Protein AF-A0A1V5IIJ9-F1 (afdb_monomer_lite)

Structure (mmCIF, N/CA/C/O backbone):
data_AF-A0A1V5IIJ9-F1
#
_entry.id   AF-A0A1V5IIJ9-F1
#
loop_
_atom_site.group_PDB
_atom_site.id
_atom_site.type_symbol
_atom_site.label_atom_id
_atom_site.label_alt_id
_atom_site.label_comp_id
_atom_site.label_asym_id
_atom_site.label_entity_id
_atom_site.label_seq_id
_atom_site.pdbx_PDB_ins_code
_atom_site.Cartn_x
_atom_site.Cartn_y
_atom_site.Cartn_z
_atom_site.occupancy
_atom_site.B_iso_or_equiv
_atom_site.auth_seq_id
_atom_site.auth_comp_id
_atom_site.auth_asym_id
_atom_site.auth_atom_id
_atom_site.pdbx_PDB_model_num
ATOM 1 N N . MET A 1 1 ? -3.215 7.601 38.391 1.00 41.94 1 MET A N 1
ATOM 2 C CA . MET A 1 1 ? -3.613 7.240 37.012 1.00 41.94 1 MET A CA 1
ATOM 3 C C . MET A 1 1 ? -4.073 5.791 37.035 1.00 41.94 1 MET A C 1
ATOM 5 O O . MET A 1 1 ? -3.256 4.918 37.288 1.00 41.94 1 MET A O 1
ATOM 9 N N . ASN A 1 2 ? -5.381 5.549 36.917 1.00 40.81 2 ASN A N 1
ATOM 10 C CA . ASN A 1 2 ? -5.970 4.217 37.076 1.00 40.81 2 ASN A CA 1
ATOM 11 C C . ASN A 1 2 ? -5.615 3.305 35.894 1.00 40.81 2 ASN A C 1
ATOM 13 O O . ASN A 1 2 ? -5.796 3.681 34.739 1.00 40.81 2 ASN A O 1
ATOM 17 N N . ALA A 1 3 ? -5.199 2.075 36.198 1.00 41.12 3 ALA A N 1
ATOM 18 C CA . ALA A 1 3 ? -4.871 1.006 35.249 1.00 41.12 3 ALA A CA 1
ATOM 19 C C . ALA A 1 3 ? -6.068 0.491 34.410 1.00 41.12 3 ALA A C 1
ATOM 21 O O . ALA A 1 3 ? -5.959 -0.527 33.735 1.00 41.12 3 ALA A O 1
ATOM 22 N N . LEU A 1 4 ? -7.213 1.184 34.443 1.00 43.00 4 LEU A N 1
ATOM 23 C CA . LEU A 1 4 ? -8.428 0.826 33.706 1.00 43.00 4 LEU A CA 1
ATOM 24 C C . LEU A 1 4 ? -8.615 1.621 32.400 1.00 43.00 4 LEU A C 1
ATOM 26 O O . LEU A 1 4 ? -9.430 1.220 31.572 1.00 43.00 4 LEU A O 1
ATOM 30 N N . ASP A 1 5 ? -7.838 2.684 32.162 1.00 44.75 5 ASP A N 1
ATOM 31 C CA . ASP A 1 5 ? -7.987 3.532 30.961 1.00 44.75 5 ASP A CA 1
ATOM 32 C C . ASP A 1 5 ? -7.116 3.086 29.764 1.00 44.75 5 ASP A C 1
ATOM 34 O O . ASP A 1 5 ? -7.314 3.477 28.615 1.00 44.75 5 ASP A O 1
ATOM 38 N N . THR A 1 6 ? -6.164 2.177 29.981 1.00 43.97 6 THR A N 1
ATOM 39 C CA . THR A 1 6 ? -5.314 1.638 28.901 1.00 43.97 6 THR A CA 1
ATOM 40 C C . THR A 1 6 ? -6.036 0.632 28.000 1.00 43.97 6 THR A C 1
ATOM 42 O O . THR A 1 6 ? -5.508 0.262 26.952 1.00 43.97 6 THR A O 1
ATOM 45 N N . SER A 1 7 ? -7.251 0.204 28.361 1.00 45.44 7 SER A N 1
ATOM 46 C CA . SER A 1 7 ? -7.996 -0.846 27.652 1.00 45.44 7 SER A CA 1
ATOM 47 C C . SER A 1 7 ? -8.782 -0.368 26.417 1.00 45.44 7 SER A C 1
ATOM 49 O O . SER A 1 7 ? -9.339 -1.196 25.696 1.00 45.44 7 SER A O 1
ATOM 51 N N . THR A 1 8 ? -8.793 0.935 26.100 1.00 49.81 8 THR A N 1
ATOM 52 C CA . THR A 1 8 ? -9.641 1.476 25.014 1.00 49.81 8 THR A CA 1
ATOM 53 C C . THR A 1 8 ? -9.027 2.575 24.141 1.00 49.81 8 THR A C 1
ATOM 55 O O . THR A 1 8 ? -9.747 3.176 23.342 1.00 49.81 8 THR A O 1
ATOM 58 N N . MET A 1 9 ? -7.714 2.826 24.182 1.00 56.78 9 MET A N 1
ATOM 59 C CA . MET A 1 9 ? -7.100 3.707 23.177 1.00 56.78 9 MET A CA 1
ATOM 60 C C . MET A 1 9 ? -6.916 2.966 21.849 1.00 56.78 9 MET A C 1
ATOM 62 O O . MET A 1 9 ? -5.960 2.221 21.636 1.00 56.78 9 MET A O 1
ATOM 66 N N . ARG A 1 10 ? -7.858 3.175 20.925 1.00 68.25 10 ARG A N 1
ATOM 67 C CA . ARG A 1 10 ? -7.737 2.732 19.533 1.00 68.25 10 ARG A CA 1
ATOM 68 C C . ARG A 1 10 ? -6.479 3.354 18.920 1.00 68.25 10 ARG A C 1
ATOM 70 O O . ARG A 1 10 ? -6.390 4.567 18.765 1.00 68.25 10 ARG A O 1
ATOM 77 N N . LEU A 1 11 ? -5.513 2.518 18.546 1.00 73.69 11 LEU A N 1
ATOM 78 C CA . LEU A 1 11 ? -4.248 2.963 17.960 1.00 73.69 11 LEU A CA 1
ATOM 79 C C . LEU A 1 11 ? -4.453 3.417 16.505 1.00 73.69 11 LEU A C 1
ATOM 81 O O . LEU A 1 11 ? -4.300 2.642 15.560 1.00 73.69 11 LEU A O 1
ATOM 85 N N . HIS A 1 12 ? -4.799 4.691 16.320 1.00 80.19 12 HIS A N 1
ATOM 86 C CA . HIS A 1 12 ? -5.152 5.276 15.020 1.00 80.19 12 HIS A CA 1
ATOM 87 C C . HIS A 1 12 ? -4.041 5.183 13.968 1.00 80.19 12 HIS A C 1
ATOM 89 O O . HIS A 1 12 ? -4.327 5.018 12.782 1.00 80.19 12 HIS A O 1
ATOM 95 N N . TYR A 1 13 ? -2.776 5.209 14.385 1.00 77.88 13 TYR A N 1
ATOM 96 C CA . TYR A 1 13 ? -1.656 5.059 13.459 1.00 77.88 13 TYR A CA 1
ATOM 97 C C . TYR A 1 13 ? -1.606 3.664 12.804 1.00 77.88 13 TYR A C 1
ATOM 99 O O . TYR A 1 13 ? -1.170 3.536 11.660 1.00 77.88 13 TYR A O 1
ATOM 107 N N . ILE A 1 14 ? -2.080 2.610 13.485 1.00 81.56 14 ILE A N 1
ATOM 108 C CA . ILE A 1 14 ? -2.179 1.260 12.905 1.00 81.56 14 ILE A CA 1
ATOM 109 C C . ILE A 1 14 ? -3.242 1.247 11.807 1.00 81.56 14 ILE A C 1
ATOM 111 O O . ILE A 1 14 ? -3.005 0.699 10.730 1.00 81.56 14 ILE A O 1
ATOM 115 N N . ASP A 1 15 ? -4.379 1.899 12.056 1.00 84.31 15 ASP A N 1
ATOM 116 C CA . ASP A 1 15 ? -5.451 2.033 11.073 1.00 84.31 15 ASP A CA 1
ATOM 117 C C . ASP A 1 15 ? -4.981 2.790 9.831 1.00 84.31 15 ASP A C 1
ATOM 119 O O . ASP A 1 15 ? -5.201 2.321 8.715 1.00 84.31 15 ASP A O 1
ATOM 123 N N . TRP A 1 16 ? -4.271 3.905 10.008 1.00 85.00 16 TRP A N 1
ATOM 124 C CA . TRP A 1 16 ? -3.711 4.659 8.891 1.00 85.00 16 TRP A CA 1
ATOM 125 C C . TRP A 1 16 ? -2.715 3.840 8.076 1.00 85.00 16 TRP A C 1
ATOM 127 O O . TRP A 1 16 ? -2.786 3.845 6.851 1.00 85.00 16 TRP A O 1
ATOM 137 N N . ARG A 1 17 ? -1.811 3.100 8.730 1.00 81.81 17 ARG A N 1
ATOM 138 C CA . ARG A 1 17 ? -0.843 2.247 8.021 1.00 81.81 17 ARG A CA 1
ATOM 139 C C . ARG A 1 17 ? -1.531 1.145 7.231 1.00 81.81 17 ARG A C 1
ATOM 141 O O . ARG A 1 17 ? -1.148 0.895 6.095 1.00 81.81 17 ARG A O 1
ATOM 148 N N . ARG A 1 18 ? -2.568 0.524 7.795 1.00 87.00 18 ARG A N 1
ATOM 149 C CA . ARG A 1 18 ? -3.388 -0.455 7.076 1.00 87.00 18 ARG A CA 1
ATOM 150 C C . ARG A 1 18 ? -4.062 0.174 5.858 1.00 87.00 18 ARG A C 1
ATOM 152 O O . ARG A 1 18 ? -3.988 -0.396 4.779 1.00 87.00 18 ARG A O 1
ATOM 159 N N . VAL A 1 19 ? -4.693 1.336 6.020 1.00 87.88 19 VAL A N 1
ATOM 160 C CA . VAL A 1 19 ? -5.355 2.055 4.921 1.00 87.88 19 VAL A CA 1
ATOM 161 C C . VAL A 1 19 ? -4.358 2.395 3.817 1.00 87.88 19 VAL A C 1
ATOM 163 O O . VAL A 1 19 ? -4.606 2.075 2.660 1.00 87.88 19 VAL A O 1
ATOM 166 N N . LEU A 1 20 ? -3.211 2.978 4.167 1.00 87.25 20 LEU A N 1
ATOM 167 C CA . LEU A 1 20 ? -2.160 3.310 3.207 1.00 87.25 20 LEU A CA 1
ATOM 168 C C . LEU A 1 20 ? -1.628 2.064 2.498 1.00 87.25 20 LEU A C 1
ATOM 170 O O . LEU A 1 20 ? -1.492 2.081 1.280 1.00 87.25 20 LEU A O 1
ATOM 174 N N . ALA A 1 21 ? -1.385 0.974 3.230 1.00 87.44 21 ALA A N 1
ATOM 175 C CA . ALA A 1 21 ? -0.947 -0.288 2.642 1.00 87.44 21 ALA A CA 1
ATOM 176 C C . ALA A 1 21 ? -1.962 -0.817 1.620 1.00 87.44 21 ALA A C 1
ATOM 178 O O . ALA A 1 21 ? -1.570 -1.188 0.520 1.00 87.44 21 ALA A O 1
ATOM 179 N N . VAL A 1 22 ? -3.260 -0.794 1.945 1.00 91.25 22 VAL A N 1
ATOM 180 C CA . VAL A 1 22 ? -4.326 -1.216 1.022 1.00 91.25 22 VAL A CA 1
ATOM 181 C C . VAL A 1 22 ? -4.405 -0.300 -0.201 1.00 91.25 22 VAL A C 1
ATOM 183 O O . VAL A 1 22 ? -4.525 -0.791 -1.318 1.00 91.25 22 VAL A O 1
ATOM 186 N N . LEU A 1 23 ? -4.294 1.019 -0.027 1.00 90.62 23 LEU A N 1
ATOM 187 C CA . LEU A 1 23 ? -4.316 1.961 -1.149 1.00 90.62 23 LEU A CA 1
ATOM 188 C C . LEU A 1 23 ? -3.095 1.806 -2.066 1.00 90.62 23 LEU A C 1
ATOM 190 O O . LEU A 1 23 ? -3.235 1.904 -3.281 1.00 90.62 23 LEU A O 1
ATOM 194 N N . LEU A 1 24 ? -1.917 1.507 -1.512 1.00 90.44 24 LEU A N 1
ATOM 195 C CA . LEU A 1 24 ? -0.692 1.261 -2.281 1.00 90.44 24 LEU A CA 1
ATOM 196 C C . LEU A 1 24 ? -0.744 -0.028 -3.115 1.00 90.44 24 LEU A C 1
ATOM 198 O O . LEU A 1 24 ? 0.010 -0.148 -4.082 1.00 90.44 24 LEU A O 1
ATOM 202 N N . LEU A 1 25 ? -1.651 -0.964 -2.811 1.00 91.56 25 LEU A N 1
ATOM 203 C CA . LEU A 1 25 ? -1.845 -2.160 -3.636 1.00 91.56 25 LEU A CA 1
ATOM 204 C C . LEU A 1 25 ? -2.357 -1.822 -5.040 1.00 91.56 25 LEU A C 1
ATOM 206 O O . LEU A 1 25 ? -1.995 -2.517 -5.985 1.00 91.56 25 LEU A O 1
ATOM 210 N N . PHE A 1 26 ? -3.132 -0.745 -5.209 1.00 92.81 26 PHE A N 1
ATOM 211 C CA . PHE A 1 26 ? -3.621 -0.322 -6.525 1.00 92.81 26 PHE A CA 1
ATOM 212 C C . PHE A 1 26 ? -2.481 0.003 -7.496 1.00 92.81 26 PHE A C 1
ATOM 214 O O . PHE A 1 26 ? -2.334 -0.718 -8.484 1.00 92.81 26 PHE A O 1
ATOM 221 N N . PRO A 1 27 ? -1.629 1.019 -7.247 1.00 92.62 27 PRO A N 1
ATOM 222 C CA . PRO A 1 27 ? -0.534 1.324 -8.159 1.00 92.62 27 PRO A CA 1
ATOM 223 C C . PRO A 1 27 ? 0.450 0.157 -8.275 1.00 92.62 27 PRO A C 1
ATOM 225 O O . PRO A 1 27 ? 0.993 -0.053 -9.357 1.00 92.62 27 PRO A O 1
ATOM 228 N N . PHE A 1 28 ? 0.648 -0.644 -7.221 1.00 89.00 28 PHE A N 1
ATOM 229 C CA . PHE A 1 28 ? 1.485 -1.843 -7.289 1.00 89.00 28 PHE A CA 1
ATOM 230 C C . PHE A 1 28 ? 0.948 -2.873 -8.296 1.00 89.00 28 PHE A C 1
ATOM 232 O O . PHE A 1 28 ? 1.664 -3.266 -9.220 1.00 89.00 28 PHE A O 1
ATOM 239 N N . HIS A 1 29 ? -0.313 -3.290 -8.162 1.00 90.81 29 HIS A N 1
ATOM 240 C CA . HIS A 1 29 ? -0.916 -4.293 -9.041 1.00 90.81 29 HIS A CA 1
ATOM 241 C C . HIS A 1 29 ? -1.126 -3.777 -10.463 1.00 90.81 29 HIS A C 1
ATOM 243 O O . HIS A 1 29 ? -0.877 -4.519 -11.412 1.00 90.81 29 HIS A O 1
ATOM 249 N N . VAL A 1 30 ? -1.496 -2.505 -10.625 1.00 91.12 30 VAL A N 1
ATOM 250 C CA . VAL A 1 30 ? -1.581 -1.868 -11.945 1.00 91.12 30 VAL A CA 1
ATOM 251 C C . VAL A 1 30 ? -0.205 -1.863 -12.611 1.00 91.12 30 VAL A C 1
ATOM 253 O O . VAL A 1 30 ? -0.074 -2.315 -13.740 1.00 91.12 30 VAL A O 1
ATOM 256 N N . THR A 1 31 ? 0.856 -1.460 -11.907 1.00 89.50 31 THR A N 1
ATOM 257 C CA . THR A 1 31 ? 2.218 -1.440 -12.474 1.00 89.50 31 THR A CA 1
ATOM 258 C C . THR A 1 31 ? 2.723 -2.839 -12.830 1.00 89.50 31 THR A C 1
ATOM 260 O O . THR A 1 31 ? 3.401 -3.000 -13.841 1.00 89.50 31 THR A O 1
ATOM 263 N N . ARG A 1 32 ? 2.355 -3.877 -12.065 1.00 83.00 32 ARG A N 1
ATOM 264 C CA . ARG A 1 32 ? 2.709 -5.275 -12.377 1.00 83.00 32 ARG A CA 1
ATOM 265 C C . ARG A 1 32 ? 2.171 -5.758 -13.728 1.00 83.00 32 ARG A C 1
ATOM 267 O O . ARG A 1 32 ? 2.812 -6.615 -14.323 1.00 83.00 32 ARG A O 1
ATOM 274 N N . ILE A 1 33 ? 1.058 -5.209 -14.217 1.00 83.38 33 ILE A N 1
ATOM 275 C CA . ILE A 1 33 ? 0.481 -5.542 -15.535 1.00 83.38 33 ILE A CA 1
ATOM 276 C C . ILE A 1 33 ? 1.343 -4.999 -16.683 1.00 83.38 33 ILE A C 1
ATOM 278 O O . ILE A 1 33 ? 1.434 -5.616 -17.742 1.00 83.38 33 ILE A O 1
ATOM 282 N N . PHE A 1 34 ? 2.006 -3.863 -16.466 1.00 81.75 34 PHE A N 1
ATOM 283 C CA . PHE A 1 34 ? 2.843 -3.197 -17.469 1.00 81.75 34 PHE A CA 1
ATOM 284 C C . PHE A 1 34 ? 4.344 -3.484 -17.300 1.00 81.75 34 PHE A C 1
ATOM 286 O O . PHE A 1 34 ? 5.150 -2.999 -18.091 1.00 81.75 34 PHE A O 1
ATOM 293 N N . ASN A 1 35 ? 4.738 -4.264 -16.288 1.00 76.62 35 ASN A N 1
ATOM 294 C CA . ASN A 1 35 ? 6.129 -4.657 -16.072 1.00 76.62 35 ASN A CA 1
ATOM 295 C C . ASN A 1 35 ? 6.542 -5.824 -16.998 1.00 76.62 35 ASN A C 1
ATOM 297 O O . ASN A 1 35 ? 5.717 -6.630 -17.431 1.00 76.62 35 ASN A O 1
ATOM 301 N N . SER A 1 36 ? 7.840 -5.945 -17.285 1.00 55.78 36 SER A N 1
ATOM 302 C CA . SER A 1 36 ? 8.417 -6.963 -18.173 1.00 55.78 36 SER A CA 1
ATOM 303 C C . SER A 1 36 ? 8.390 -8.385 -17.597 1.00 55.78 36 SER A C 1
ATOM 305 O O . SER A 1 36 ? 8.461 -9.353 -18.354 1.00 55.78 36 SER A O 1
ATOM 307 N N . GLU A 1 37 ? 8.204 -8.549 -16.289 1.00 56.56 37 GLU A N 1
ATOM 308 C CA . GLU A 1 37 ? 8.147 -9.863 -15.640 1.00 56.56 37 GLU A CA 1
ATOM 309 C C . GLU A 1 37 ? 6.895 -10.679 -15.993 1.00 56.56 37 GLU A C 1
ATOM 311 O O . GLU A 1 37 ? 5.886 -10.137 -16.442 1.00 56.56 37 GLU A O 1
ATOM 316 N N . ALA A 1 38 ? 6.948 -12.005 -15.828 1.00 49.56 38 ALA A N 1
ATOM 317 C CA . ALA A 1 38 ? 5.822 -12.886 -16.131 1.00 49.56 38 ALA A CA 1
ATOM 318 C C . ALA A 1 38 ? 4.597 -12.536 -15.258 1.00 49.56 38 ALA A C 1
ATOM 320 O O . ALA A 1 38 ? 4.600 -12.700 -14.035 1.00 49.56 38 ALA A O 1
ATOM 321 N N . PHE A 1 39 ? 3.544 -12.030 -15.901 1.00 50.84 39 PHE A N 1
ATOM 322 C CA . PHE A 1 39 ? 2.234 -11.780 -15.308 1.00 50.84 39 PHE A CA 1
ATOM 323 C C . PHE A 1 39 ? 1.147 -12.126 -16.332 1.00 50.84 39 PHE A C 1
ATOM 325 O O . PHE A 1 39 ? 1.372 -12.010 -17.535 1.00 50.84 39 PHE A O 1
ATOM 332 N N . CYS A 1 40 ? -0.016 -12.579 -15.857 1.00 52.97 40 CYS A N 1
ATOM 333 C CA . CYS A 1 40 ? -1.020 -13.269 -16.677 1.00 52.97 40 CYS A CA 1
ATOM 334 C C . CYS A 1 40 ? -1.761 -12.385 -17.697 1.00 52.97 40 CYS A C 1
ATOM 336 O O . CYS A 1 40 ? -2.500 -12.913 -18.520 1.00 52.97 40 CYS A O 1
ATOM 338 N N . VAL A 1 41 ? -1.584 -11.062 -17.656 1.00 56.19 41 VAL A N 1
ATOM 339 C CA . VAL A 1 41 ? -2.201 -10.111 -18.591 1.00 56.19 41 VAL A CA 1
ATOM 340 C C . VAL A 1 41 ? -1.146 -9.083 -18.971 1.00 56.19 41 VAL A C 1
ATOM 342 O O . VAL A 1 41 ? -0.622 -8.409 -18.086 1.00 56.19 41 VAL A O 1
ATOM 345 N N . LYS A 1 42 ? -0.828 -8.973 -20.264 1.00 58.81 42 LYS A N 1
ATOM 346 C CA . LYS A 1 42 ? 0.130 -7.993 -20.787 1.00 58.81 42 LYS A CA 1
ATOM 347 C C . LYS A 1 42 ? -0.393 -7.312 -22.058 1.00 58.81 42 LYS A C 1
ATOM 349 O O . LYS A 1 42 ? -1.160 -7.938 -22.793 1.00 58.81 42 LYS A O 1
ATOM 354 N N . PRO A 1 43 ? 0.041 -6.069 -22.345 1.00 60.12 43 PRO A N 1
ATOM 355 C CA . PRO A 1 43 ? -0.284 -5.385 -23.593 1.00 60.12 43 PRO A CA 1
ATOM 356 C C . PRO A 1 43 ? 0.183 -6.149 -24.841 1.00 60.12 43 PRO A C 1
ATOM 358 O O . PRO A 1 43 ? 1.233 -6.812 -24.793 1.00 60.12 43 PRO A O 1
ATOM 361 N N . PRO A 1 44 ? -0.540 -6.025 -25.973 1.00 53.06 44 PRO A N 1
ATOM 362 C CA . PRO A 1 44 ? -0.079 -6.528 -27.264 1.00 53.06 44 PRO A CA 1
ATOM 363 C C . PRO A 1 44 ? 1.314 -5.969 -27.591 1.00 53.06 44 PRO A C 1
ATOM 365 O O . PRO A 1 44 ? 1.551 -4.772 -27.454 1.00 53.06 44 PRO A O 1
ATOM 368 N N . GLY A 1 45 ? 2.250 -6.831 -28.000 1.00 55.44 45 GLY A N 1
ATOM 369 C CA . GLY A 1 45 ? 3.622 -6.428 -28.345 1.00 55.44 45 GLY A CA 1
ATOM 370 C C . GLY A 1 45 ? 4.613 -6.368 -27.175 1.00 55.44 45 GLY A C 1
ATOM 371 O O . GLY A 1 45 ? 5.794 -6.099 -27.392 1.00 55.44 45 GLY A O 1
ATOM 372 N N . SER A 1 46 ? 4.187 -6.670 -25.945 1.00 54.53 46 SER A N 1
ATOM 373 C CA . SER A 1 46 ? 5.131 -6.944 -24.856 1.00 54.53 46 SER A CA 1
ATOM 374 C C . SER A 1 46 ? 5.941 -8.207 -25.181 1.00 54.53 46 SER A C 1
ATOM 376 O O . SER A 1 46 ? 5.374 -9.274 -25.425 1.00 54.53 46 SER A O 1
ATOM 378 N N . ARG A 1 47 ? 7.279 -8.105 -25.230 1.00 42.28 47 ARG A N 1
ATOM 379 C CA . ARG A 1 47 ? 8.120 -9.295 -25.427 1.00 42.28 47 ARG A CA 1
ATOM 380 C C . ARG A 1 47 ? 7.856 -10.270 -24.272 1.00 42.28 47 ARG A C 1
ATOM 382 O O . ARG A 1 47 ? 7.961 -9.856 -23.110 1.00 42.28 47 ARG A O 1
ATOM 389 N N . PRO A 1 48 ? 7.535 -11.549 -24.540 1.00 47.91 48 PRO A N 1
ATOM 390 C CA . PRO A 1 48 ? 7.692 -12.562 -23.511 1.00 47.91 48 PRO A CA 1
ATOM 391 C C . PRO A 1 48 ? 9.165 -12.562 -23.073 1.00 47.91 48 PRO A C 1
ATOM 393 O O . PRO A 1 48 ? 10.034 -12.254 -23.898 1.00 47.91 48 PRO A O 1
ATOM 396 N N . PRO A 1 49 ? 9.474 -12.866 -21.799 1.00 42.31 49 PRO A N 1
ATOM 397 C CA . PRO A 1 49 ? 10.853 -13.153 -21.435 1.00 42.31 49 PRO A CA 1
ATOM 398 C C . PRO A 1 49 ? 11.360 -14.209 -22.415 1.00 42.31 49 PRO A C 1
ATOM 400 O O . PRO A 1 49 ? 10.673 -15.201 -22.665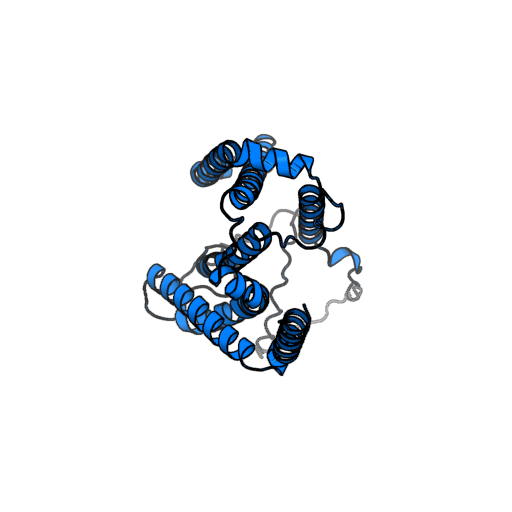 1.00 42.31 49 PRO A O 1
ATOM 403 N N . SER A 1 50 ? 12.505 -13.942 -23.038 1.00 36.34 50 SER A N 1
ATOM 404 C CA . SER A 1 50 ? 13.175 -14.901 -23.900 1.00 36.34 50 SER A CA 1
ATOM 405 C C . SER A 1 50 ? 13.352 -16.181 -23.098 1.00 36.34 50 SER A C 1
ATOM 407 O O . SER A 1 50 ? 14.199 -16.252 -22.210 1.00 36.34 50 SER A O 1
ATOM 409 N N . THR A 1 51 ? 12.541 -17.195 -23.384 1.00 35.19 51 THR A N 1
ATOM 410 C CA . THR A 1 51 ? 12.885 -18.568 -23.053 1.00 35.19 51 THR A CA 1
ATOM 411 C C . THR A 1 51 ? 14.078 -18.906 -23.928 1.00 35.19 51 THR A C 1
ATOM 413 O O . THR A 1 51 ? 13.933 -19.454 -25.018 1.00 35.19 51 THR A O 1
ATOM 416 N N . THR A 1 52 ? 15.267 -18.519 -23.479 1.00 30.45 52 THR A N 1
ATOM 417 C CA . THR A 1 52 ? 16.517 -19.083 -23.964 1.00 30.45 52 THR A CA 1
ATOM 418 C C . THR A 1 52 ? 16.551 -20.504 -23.418 1.00 30.45 52 THR A C 1
ATOM 420 O O . THR A 1 52 ? 17.155 -20.793 -22.390 1.00 30.45 52 THR A O 1
ATOM 423 N N . SER A 1 53 ? 15.801 -21.400 -24.052 1.00 32.56 53 SER A N 1
ATOM 424 C CA . SER A 1 53 ? 15.968 -22.832 -23.868 1.00 32.56 53 SER A CA 1
ATOM 425 C C . SER A 1 53 ? 17.289 -23.222 -24.527 1.00 32.56 53 SER A C 1
ATOM 427 O O . SER A 1 53 ? 17.308 -23.659 -25.676 1.00 32.56 53 SER A O 1
ATOM 429 N N . SER A 1 54 ? 18.394 -23.026 -23.812 1.00 24.52 54 SER A N 1
ATOM 430 C CA . SER A 1 54 ? 19.645 -23.726 -24.094 1.00 24.52 54 SER A CA 1
ATOM 431 C C . SER A 1 54 ? 19.636 -25.039 -23.303 1.00 24.52 54 SER A C 1
ATOM 433 O O . SER A 1 54 ? 19.469 -25.007 -22.080 1.00 24.52 54 SER A O 1
ATOM 435 N N . PRO A 1 55 ? 19.771 -26.205 -23.956 1.00 36.69 55 PRO A N 1
ATOM 436 C CA . PRO A 1 55 ? 19.662 -27.499 -23.300 1.00 36.69 55 PRO A CA 1
ATOM 437 C C . PRO A 1 55 ? 21.009 -27.896 -22.684 1.00 36.69 55 PRO A C 1
ATOM 439 O O . PRO A 1 55 ? 21.711 -28.727 -23.242 1.00 36.69 55 PRO A O 1
ATOM 442 N N . SER A 1 56 ? 21.398 -27.314 -21.546 1.00 31.92 56 SER A N 1
ATOM 443 C CA . SER A 1 56 ? 22.550 -27.821 -20.777 1.00 31.92 56 SER A CA 1
ATOM 444 C C . SER A 1 56 ? 22.692 -27.169 -19.396 1.00 31.92 56 SER A C 1
ATOM 446 O O . SER A 1 56 ? 23.492 -26.251 -19.226 1.00 31.92 56 SER A O 1
ATOM 448 N N . SER A 1 57 ? 21.947 -27.648 -18.393 1.00 25.27 57 SER A N 1
ATOM 449 C CA . SER A 1 57 ? 22.429 -27.762 -16.998 1.00 25.27 57 SER A CA 1
ATOM 450 C C . SER A 1 57 ? 21.386 -28.438 -16.091 1.00 25.27 57 SER A C 1
ATOM 452 O O . SER A 1 57 ? 20.219 -28.047 -16.117 1.00 25.27 57 SER A O 1
ATOM 454 N N . PRO A 1 58 ? 21.766 -29.434 -15.263 1.00 34.44 58 PRO A N 1
ATOM 455 C CA . PRO A 1 58 ? 20.839 -30.208 -14.433 1.00 34.44 58 PRO A CA 1
ATOM 456 C C . PRO A 1 58 ? 20.492 -29.556 -13.077 1.00 34.44 58 PRO A C 1
ATOM 458 O O . PRO A 1 58 ? 19.993 -30.231 -12.180 1.00 34.44 58 PRO A O 1
ATOM 461 N N . SER A 1 59 ? 20.704 -28.252 -12.900 1.00 30.61 59 SER A N 1
ATOM 462 C CA . SER A 1 59 ? 20.392 -27.515 -11.664 1.00 30.61 59 SER A CA 1
ATOM 463 C C . SER A 1 59 ? 19.229 -26.535 -11.857 1.00 30.61 59 SER A C 1
ATOM 465 O O . SER A 1 59 ? 19.311 -25.355 -11.532 1.00 30.61 59 SER A O 1
ATOM 467 N N . GLY A 1 60 ? 18.114 -27.025 -12.404 1.00 29.25 60 GLY A N 1
ATOM 468 C CA . GLY A 1 60 ? 16.892 -26.239 -12.560 1.00 29.25 60 GLY A CA 1
ATOM 469 C C . GLY A 1 60 ? 16.208 -25.980 -11.216 1.00 29.25 60 GLY A C 1
ATOM 470 O O . GLY A 1 60 ? 15.557 -26.866 -10.652 1.00 29.25 60 GLY A O 1
ATOM 471 N N . THR A 1 61 ? 16.294 -24.749 -10.717 1.00 28.55 61 THR A N 1
ATOM 472 C CA . THR A 1 61 ? 15.305 -24.209 -9.785 1.00 28.55 61 THR A CA 1
ATOM 473 C C . THR A 1 61 ? 13.949 -24.252 -10.487 1.00 28.55 61 THR A C 1
ATOM 475 O O . THR A 1 61 ? 13.690 -23.531 -11.444 1.00 28.55 61 THR A O 1
ATOM 478 N N . ARG A 1 62 ? 13.080 -25.172 -10.056 1.00 32.06 62 ARG A N 1
ATOM 479 C CA . ARG A 1 62 ? 11.705 -25.269 -10.556 1.00 32.06 62 ARG A CA 1
ATOM 480 C C . ARG A 1 62 ? 10.951 -24.009 -10.143 1.00 32.06 62 ARG A C 1
ATOM 482 O O . ARG A 1 62 ? 10.415 -23.944 -9.036 1.00 32.06 62 ARG A O 1
ATOM 489 N N . GLU A 1 63 ? 10.912 -23.011 -11.017 1.00 34.97 63 GLU A N 1
ATOM 490 C CA . GLU A 1 63 ? 9.884 -21.983 -10.952 1.00 34.97 63 GLU A CA 1
ATOM 491 C C . GLU A 1 63 ? 8.525 -22.676 -11.037 1.00 34.97 63 GLU A C 1
ATOM 493 O O . GLU A 1 63 ? 8.242 -23.468 -11.937 1.00 34.97 63 GLU A O 1
ATOM 498 N N . CYS A 1 64 ? 7.723 -22.454 -10.001 1.00 32.31 64 CYS A N 1
ATOM 499 C CA . CYS A 1 64 ? 6.437 -23.096 -9.820 1.00 32.31 64 CYS A CA 1
ATOM 500 C C . CYS A 1 64 ? 5.503 -22.626 -10.942 1.00 32.31 64 CYS A C 1
ATOM 502 O O . CYS A 1 64 ? 5.010 -21.499 -10.922 1.00 32.31 64 CYS A O 1
ATOM 504 N N . SER A 1 65 ? 5.262 -23.496 -11.918 1.00 34.84 65 SER A N 1
ATOM 505 C CA . SER A 1 65 ? 4.270 -23.368 -12.984 1.00 34.84 65 SER A CA 1
ATOM 506 C C . SER A 1 65 ? 2.842 -23.491 -12.432 1.00 34.84 65 SER A C 1
ATOM 508 O O . SER A 1 65 ? 2.049 -24.319 -12.864 1.00 34.84 65 SER A O 1
ATOM 510 N N . SER A 1 66 ? 2.490 -22.660 -11.451 1.00 36.59 66 SER A N 1
ATOM 511 C CA . SER A 1 66 ? 1.141 -22.556 -10.887 1.00 36.59 66 SER A CA 1
ATOM 512 C C . SER A 1 66 ? 0.302 -21.469 -11.569 1.00 36.59 66 SER A C 1
ATOM 514 O O . SER A 1 66 ? -0.559 -20.850 -10.946 1.00 36.59 66 SER A O 1
ATOM 516 N N . CYS A 1 67 ? 0.518 -21.250 -12.867 1.00 31.05 67 CYS A N 1
ATOM 517 C CA . CYS A 1 67 ? -0.508 -20.674 -13.730 1.00 31.05 67 CYS A CA 1
ATOM 518 C C . CYS A 1 67 ? -1.278 -21.844 -14.344 1.00 31.05 67 CYS A C 1
ATOM 520 O O . CYS A 1 67 ? -0.670 -22.721 -14.945 1.00 31.05 67 CYS A O 1
ATOM 522 N N . TRP A 1 68 ? -2.589 -21.867 -14.100 1.00 26.16 68 TRP A N 1
ATOM 523 C CA . TRP A 1 68 ? -3.580 -22.841 -14.565 1.00 26.16 68 TRP A CA 1
ATOM 524 C C . TRP A 1 68 ? -3.198 -23.627 -15.838 1.00 26.16 68 TRP A C 1
ATOM 526 O O . TRP A 1 68 ? -2.770 -23.005 -16.813 1.00 26.16 68 TRP A O 1
ATOM 536 N N . PRO A 1 69 ? -3.431 -24.956 -15.896 1.00 29.47 69 PRO A N 1
ATOM 537 C CA . PRO A 1 69 ? -3.317 -25.680 -17.154 1.00 29.47 69 PRO A CA 1
ATOM 538 C C . PRO A 1 69 ? -4.292 -25.059 -18.159 1.00 29.47 69 PRO A C 1
ATOM 540 O O . PRO A 1 69 ? -5.501 -25.011 -17.924 1.00 29.47 69 PRO A O 1
ATOM 543 N N . ALA A 1 70 ? -3.759 -24.543 -19.268 1.00 30.80 70 ALA A N 1
ATOM 544 C CA . ALA A 1 70 ? -4.575 -24.151 -20.406 1.00 30.80 70 ALA A CA 1
ATOM 545 C C . ALA A 1 70 ? -5.446 -25.355 -20.813 1.00 30.80 70 ALA A C 1
ATOM 547 O O . ALA A 1 70 ? -4.932 -26.480 -20.832 1.00 30.80 70 ALA A O 1
ATOM 548 N N . PRO A 1 71 ? -6.743 -25.172 -21.127 1.00 29.06 71 PRO A N 1
ATOM 549 C CA . PRO A 1 71 ? -7.543 -26.274 -21.635 1.00 29.06 71 PRO A CA 1
ATOM 550 C C . PRO A 1 71 ? -6.868 -26.821 -22.901 1.00 29.06 71 PRO A C 1
ATOM 552 O O . PRO A 1 71 ? -6.379 -26.029 -23.717 1.00 29.06 71 PRO A O 1
ATOM 555 N N . PRO A 1 72 ? -6.798 -28.151 -23.074 1.00 31.36 72 PRO A N 1
ATOM 556 C CA . PRO A 1 72 ? -6.150 -28.733 -24.234 1.00 31.36 72 PRO A CA 1
ATOM 557 C C . PRO A 1 72 ? -6.850 -28.221 -25.492 1.00 31.36 72 PRO A C 1
ATOM 559 O O . PRO A 1 72 ? -8.029 -28.492 -25.723 1.00 31.36 72 PRO A O 1
ATOM 562 N N . ARG A 1 73 ? -6.116 -27.462 -26.314 1.00 34.47 73 ARG A N 1
ATOM 563 C CA . ARG A 1 73 ? -6.507 -27.203 -27.699 1.00 34.47 73 ARG A CA 1
ATOM 564 C C . ARG A 1 73 ? -6.662 -28.568 -28.358 1.00 34.47 73 ARG A C 1
ATOM 566 O O . ARG A 1 73 ? -5.676 -29.273 -28.552 1.00 34.47 73 ARG A O 1
ATOM 573 N N . THR A 1 74 ? -7.891 -28.945 -28.685 1.00 34.81 74 THR A N 1
ATOM 574 C CA . THR A 1 74 ? -8.197 -30.140 -29.468 1.00 34.81 74 THR A CA 1
ATOM 575 C C . THR A 1 74 ? -7.677 -29.950 -30.893 1.00 34.81 74 THR A C 1
ATOM 577 O O . THR A 1 74 ? -8.430 -29.609 -31.802 1.00 34.81 74 THR A O 1
ATOM 580 N N . ALA A 1 75 ? -6.375 -30.135 -31.096 1.00 33.81 75 ALA A N 1
ATOM 581 C CA . ALA A 1 75 ? -5.800 -30.334 -32.414 1.00 33.81 75 ALA A CA 1
ATOM 582 C C . ALA A 1 75 ? -6.020 -31.804 -32.781 1.00 33.81 75 ALA A C 1
ATOM 584 O O . ALA A 1 75 ? -5.280 -32.703 -32.389 1.00 33.81 75 ALA A O 1
ATOM 585 N N . ARG A 1 76 ? -7.128 -32.042 -33.478 1.00 33.84 76 ARG A N 1
ATOM 586 C CA . ARG A 1 76 ? -7.436 -33.308 -34.128 1.00 33.84 76 ARG A CA 1
ATOM 587 C C . ARG A 1 76 ? -6.496 -33.441 -35.333 1.00 33.84 76 ARG A C 1
ATOM 589 O O . ARG A 1 76 ? -6.740 -32.822 -36.359 1.00 33.84 76 ARG A O 1
ATOM 596 N N . SER A 1 77 ? -5.445 -34.244 -35.220 1.00 32.78 77 SER A N 1
ATOM 597 C CA . SER A 1 77 ? -4.760 -34.814 -36.384 1.00 32.78 77 SER A CA 1
ATOM 598 C C . SER A 1 77 ? -4.152 -36.155 -36.005 1.00 32.78 77 SER A C 1
ATOM 600 O O . SER A 1 77 ? -3.305 -36.249 -35.119 1.00 32.78 77 SER A O 1
ATOM 602 N N . ALA A 1 78 ? -4.657 -37.187 -36.664 1.00 31.88 78 ALA A N 1
ATOM 603 C CA . ALA A 1 78 ? -4.249 -38.563 -36.516 1.00 31.88 78 ALA A CA 1
ATOM 604 C C . ALA A 1 78 ? -3.012 -38.841 -37.375 1.00 31.88 78 ALA A C 1
ATOM 606 O O . ALA A 1 78 ? -3.005 -38.506 -38.554 1.00 31.88 78 ALA A O 1
ATOM 607 N N . SER A 1 79 ? -2.024 -39.525 -36.805 1.00 32.81 79 SER A N 1
ATOM 608 C CA . SER A 1 79 ? -1.178 -40.480 -37.527 1.00 32.81 79 SER A CA 1
ATOM 609 C C . SER A 1 79 ? -0.468 -41.374 -36.512 1.00 32.81 79 SER A C 1
ATOM 611 O O . SER A 1 79 ? 0.224 -40.888 -35.620 1.00 32.81 79 SER A O 1
ATOM 613 N N . ALA A 1 80 ? -0.701 -42.676 -36.640 1.00 29.55 80 ALA A N 1
ATOM 614 C CA . ALA A 1 80 ? -0.193 -43.739 -35.788 1.00 29.55 80 ALA A CA 1
ATOM 615 C C . ALA A 1 80 ? 1.201 -44.218 -36.228 1.00 29.55 80 ALA A C 1
ATOM 617 O O . ALA A 1 80 ? 1.431 -44.350 -37.426 1.00 29.55 80 ALA A O 1
ATOM 618 N N . ALA A 1 81 ? 2.075 -44.541 -35.264 1.00 30.55 81 ALA A N 1
ATOM 619 C CA . ALA A 1 81 ? 3.174 -45.524 -35.341 1.00 30.55 81 ALA A CA 1
ATOM 620 C C . ALA A 1 81 ? 3.725 -45.772 -33.904 1.00 30.55 81 ALA A C 1
ATOM 622 O O . ALA A 1 81 ? 3.436 -44.962 -33.023 1.00 30.55 81 ALA A O 1
ATOM 623 N N . PRO A 1 82 ? 4.408 -46.894 -33.591 1.00 36.84 82 PRO A N 1
ATOM 624 C CA . PRO A 1 82 ? 3.892 -47.839 -32.608 1.00 36.84 82 PRO A CA 1
ATOM 625 C C . PRO A 1 82 ? 4.626 -47.891 -31.260 1.00 36.84 82 PRO A C 1
ATOM 627 O O . PRO A 1 82 ? 5.731 -47.398 -31.063 1.00 36.84 82 PRO A O 1
ATOM 630 N N . VAL A 1 83 ? 3.917 -48.563 -30.356 1.00 32.81 83 VAL A N 1
ATOM 631 C CA . VAL A 1 83 ? 4.245 -49.045 -29.014 1.00 32.81 83 VAL A CA 1
ATOM 632 C C . VAL A 1 83 ? 5.707 -49.483 -28.851 1.00 32.81 83 VAL A C 1
ATOM 634 O O . VAL A 1 83 ? 6.132 -50.497 -29.396 1.00 32.81 83 VAL A O 1
ATOM 637 N N . GLY A 1 84 ? 6.430 -48.749 -28.003 1.00 27.78 84 GLY A N 1
ATOM 638 C CA . GLY A 1 84 ? 7.629 -49.192 -27.299 1.00 27.78 84 GLY A CA 1
ATOM 639 C C . GLY A 1 84 ? 7.362 -49.109 -25.798 1.00 27.78 84 GLY A C 1
ATOM 640 O O . GLY A 1 84 ? 7.113 -48.039 -25.248 1.00 27.78 84 GLY A O 1
ATOM 641 N N . THR A 1 85 ? 7.322 -50.266 -25.158 1.00 30.59 85 THR A N 1
ATOM 642 C CA . THR A 1 85 ? 6.986 -50.510 -23.755 1.00 30.59 85 THR A CA 1
ATOM 643 C C . THR A 1 85 ? 8.016 -49.952 -22.772 1.00 30.59 85 THR A C 1
ATOM 645 O O . THR A 1 85 ? 9.146 -50.426 -22.738 1.00 30.59 85 THR A O 1
ATOM 648 N N . SER A 1 86 ? 7.579 -49.070 -21.870 1.00 26.98 86 SER A N 1
ATOM 649 C CA . SER A 1 86 ? 8.003 -49.078 -20.460 1.00 26.98 86 SER A CA 1
ATOM 650 C C . SER A 1 86 ? 6.968 -48.333 -19.612 1.00 26.98 86 SER A C 1
ATOM 652 O O . SER A 1 86 ? 7.084 -47.140 -19.332 1.00 26.98 86 SER A O 1
ATOM 654 N N . ALA A 1 87 ? 5.913 -49.051 -19.234 1.00 30.91 87 ALA A N 1
ATOM 655 C CA . ALA A 1 87 ? 5.009 -48.638 -18.177 1.00 30.91 87 ALA A CA 1
ATOM 656 C C . ALA A 1 87 ? 5.624 -49.022 -16.823 1.00 30.91 87 ALA A C 1
ATOM 658 O O . ALA A 1 87 ? 5.601 -50.188 -16.446 1.00 30.91 87 ALA A O 1
ATOM 659 N N . SER A 1 88 ? 6.148 -48.043 -16.088 1.00 29.88 88 SER A N 1
ATOM 660 C CA . SER A 1 88 ? 6.208 -48.077 -14.620 1.00 29.88 88 SER A CA 1
ATOM 661 C C . SER A 1 88 ? 6.502 -46.671 -14.100 1.00 29.88 88 SER A C 1
ATOM 663 O O . SER A 1 88 ? 7.649 -46.246 -13.994 1.00 29.88 88 SER A O 1
ATOM 665 N N . GLY A 1 89 ? 5.445 -45.925 -13.808 1.00 28.33 89 GLY A N 1
ATOM 666 C CA . GLY A 1 89 ? 5.538 -44.581 -13.255 1.00 28.33 89 GLY A CA 1
ATOM 667 C C . GLY A 1 89 ? 4.149 -44.070 -12.931 1.00 28.33 89 GLY A C 1
ATOM 668 O O . GLY A 1 89 ? 3.617 -43.222 -13.639 1.00 28.33 89 GLY A O 1
ATOM 669 N N . ALA A 1 90 ? 3.533 -44.647 -11.897 1.00 27.45 90 ALA A N 1
ATOM 670 C CA . ALA A 1 90 ? 2.330 -44.092 -11.289 1.00 27.45 90 ALA A CA 1
ATOM 671 C C . ALA A 1 90 ? 2.528 -42.584 -11.025 1.00 27.45 90 ALA A C 1
ATOM 673 O O . ALA A 1 90 ? 3.653 -42.179 -10.709 1.00 27.45 90 ALA A O 1
ATOM 674 N N . PRO A 1 91 ? 1.483 -41.743 -11.140 1.00 35.91 91 PRO A N 1
ATOM 675 C CA . PRO A 1 91 ? 1.592 -40.329 -10.813 1.00 35.91 91 PRO A CA 1
ATOM 676 C C . PRO A 1 91 ? 2.005 -40.221 -9.347 1.00 35.91 91 PRO A C 1
ATOM 678 O O . PRO A 1 91 ? 1.225 -40.518 -8.444 1.00 35.91 91 PRO A O 1
ATOM 681 N N . GLY A 1 92 ? 3.273 -39.870 -9.131 1.00 36.88 92 GLY A N 1
ATOM 682 C CA . GLY A 1 92 ? 3.853 -39.729 -7.810 1.00 36.88 92 GLY A CA 1
ATOM 683 C C . GLY A 1 92 ? 2.982 -38.795 -6.989 1.00 36.88 92 GLY A C 1
ATOM 684 O O . GLY A 1 92 ? 2.836 -37.616 -7.312 1.00 36.88 92 GLY A O 1
ATOM 685 N N . SER A 1 93 ? 2.397 -39.346 -5.933 1.00 39.53 93 SER A N 1
ATOM 686 C CA . SER A 1 93 ? 1.798 -38.605 -4.839 1.00 39.53 93 SER A CA 1
ATOM 687 C C . SER A 1 93 ? 2.839 -37.619 -4.319 1.00 39.53 93 SER A C 1
ATOM 689 O O . SER A 1 93 ? 3.766 -37.988 -3.597 1.00 39.53 93 SER A O 1
ATOM 691 N N . VAL A 1 94 ? 2.725 -36.365 -4.741 1.00 44.25 94 VAL A N 1
ATOM 692 C CA . VAL A 1 94 ? 3.571 -35.293 -4.240 1.00 44.25 94 VAL A CA 1
ATOM 693 C C . VAL A 1 94 ? 3.254 -35.149 -2.741 1.00 44.25 94 VAL A C 1
ATOM 695 O O . VAL A 1 94 ? 2.093 -34.908 -2.398 1.00 44.25 94 VAL A O 1
ATOM 698 N N . PRO A 1 95 ? 4.229 -35.327 -1.830 1.00 40.56 95 PRO A N 1
ATOM 699 C CA . PRO A 1 95 ? 3.960 -35.302 -0.398 1.00 40.56 95 PRO A CA 1
ATOM 700 C C . PRO A 1 95 ? 3.391 -33.933 0.018 1.00 40.56 95 PRO A C 1
ATOM 702 O O . PRO A 1 95 ? 3.860 -32.904 -0.473 1.00 40.56 95 PRO A O 1
ATOM 705 N N . PRO A 1 96 ? 2.420 -33.869 0.950 1.00 47.22 96 PRO A N 1
ATOM 706 C CA . PRO A 1 96 ? 1.743 -32.627 1.339 1.00 47.22 96 PRO A CA 1
ATOM 707 C C . PRO A 1 96 ? 2.685 -31.515 1.863 1.00 47.22 96 PRO A C 1
ATOM 709 O O . PRO A 1 96 ? 2.314 -30.344 1.909 1.00 47.22 96 PRO A O 1
ATOM 712 N N . SER A 1 97 ? 3.936 -31.838 2.202 1.00 45.50 97 SER A N 1
ATOM 713 C CA . SER A 1 97 ? 4.963 -30.892 2.659 1.00 45.50 97 SER A CA 1
ATOM 714 C C . SER A 1 97 ? 5.652 -30.083 1.544 1.00 45.50 97 SER A C 1
ATOM 716 O O . SER A 1 97 ? 6.364 -29.113 1.842 1.00 45.50 97 SER A O 1
ATOM 718 N N . SER A 1 98 ? 5.447 -30.428 0.268 1.00 43.59 98 SER A N 1
ATOM 719 C CA . SER A 1 98 ? 5.986 -29.673 -0.874 1.00 43.59 98 SER A CA 1
ATOM 720 C C . SER A 1 98 ? 5.093 -28.506 -1.319 1.00 43.59 98 SER A C 1
ATOM 722 O O . SER A 1 98 ? 5.574 -27.620 -2.024 1.00 43.59 98 SER A O 1
ATOM 724 N N . TRP A 1 99 ? 3.822 -28.472 -0.894 1.00 41.56 99 TRP A N 1
ATOM 725 C CA . TRP A 1 99 ? 2.873 -27.407 -1.257 1.00 41.56 99 TRP A CA 1
ATOM 726 C C . TRP A 1 99 ? 3.248 -26.063 -0.640 1.00 41.56 99 TRP A C 1
ATOM 728 O O . TRP A 1 99 ? 2.960 -25.008 -1.201 1.00 41.56 99 TRP A O 1
ATOM 738 N N . LEU A 1 100 ? 3.973 -26.082 0.481 1.00 46.38 100 LEU A N 1
ATOM 739 C CA . LEU A 1 100 ? 4.709 -24.909 0.918 1.00 46.38 100 LEU A CA 1
ATOM 740 C C . LEU A 1 100 ? 6.051 -24.890 0.189 1.00 46.38 100 LEU A C 1
ATOM 742 O O . LEU A 1 100 ? 7.062 -25.368 0.700 1.00 46.38 100 LEU A O 1
ATOM 746 N N . CYS A 1 101 ? 6.051 -24.311 -1.010 1.00 55.53 101 CYS A N 1
ATOM 747 C CA . CYS A 1 101 ? 7.262 -23.921 -1.727 1.00 55.53 101 CYS A CA 1
ATOM 748 C C . CYS A 1 101 ? 8.271 -23.264 -0.753 1.00 55.53 101 CYS A C 1
ATOM 750 O O . CYS A 1 101 ? 7.873 -22.576 0.195 1.00 55.53 101 CYS A O 1
ATOM 752 N N . SER A 1 102 ? 9.580 -23.452 -0.954 1.00 54.84 102 SER A N 1
ATOM 753 C CA . SER A 1 102 ? 10.629 -22.791 -0.150 1.00 54.84 102 SER A CA 1
ATOM 754 C C . SER A 1 102 ? 10.391 -21.277 -0.030 1.00 54.84 102 SER A C 1
ATOM 756 O O . SER A 1 102 ? 10.542 -20.706 1.054 1.00 54.84 102 SER A O 1
ATOM 758 N N . SER A 1 103 ? 9.883 -20.654 -1.097 1.00 55.09 103 SER A N 1
ATOM 759 C CA . SER A 1 103 ? 9.444 -19.258 -1.129 1.00 55.09 103 SER A CA 1
ATOM 760 C C . SER A 1 103 ? 8.263 -18.968 -0.192 1.00 55.09 103 SER A C 1
ATOM 762 O O . SER A 1 103 ? 8.272 -17.952 0.501 1.00 55.09 103 SER A O 1
ATOM 764 N N . CYS A 1 104 ? 7.264 -19.854 -0.104 1.00 56.75 104 CYS A N 1
ATOM 765 C CA . CYS A 1 104 ? 6.132 -19.718 0.824 1.00 56.75 104 CYS A CA 1
ATOM 766 C C . CYS A 1 104 ? 6.578 -19.833 2.287 1.00 56.75 104 CYS A C 1
ATOM 768 O O . CYS A 1 104 ? 6.163 -19.024 3.117 1.00 56.75 104 CYS A O 1
ATOM 770 N N . ARG A 1 105 ? 7.473 -20.782 2.604 1.00 67.00 105 ARG A N 1
ATOM 771 C CA . ARG A 1 105 ? 8.046 -20.915 3.957 1.00 67.00 105 ARG A CA 1
ATOM 772 C C . ARG A 1 105 ? 8.833 -19.673 4.367 1.00 67.00 105 ARG A C 1
ATOM 774 O O . ARG A 1 105 ? 8.676 -19.208 5.492 1.00 67.00 105 ARG A O 1
ATOM 781 N N . SER A 1 106 ? 9.646 -19.126 3.465 1.00 65.69 106 SER A N 1
ATOM 782 C CA . SER A 1 106 ? 10.422 -17.908 3.725 1.00 65.69 106 SER A CA 1
ATOM 783 C C . SER A 1 106 ? 9.515 -16.700 4.004 1.00 65.69 106 SER A C 1
ATOM 785 O O . SER A 1 106 ? 9.661 -16.034 5.029 1.00 65.69 106 SER A O 1
ATOM 787 N N . ARG A 1 107 ? 8.491 -16.479 3.167 1.00 71.00 107 ARG A N 1
ATOM 788 C CA . ARG A 1 107 ? 7.531 -15.372 3.341 1.00 71.00 107 ARG A CA 1
ATOM 789 C C . ARG A 1 107 ? 6.742 -15.472 4.646 1.00 71.00 107 ARG A C 1
ATOM 791 O O . ARG A 1 107 ? 6.571 -14.467 5.328 1.00 71.00 107 ARG A O 1
ATOM 798 N N . TYR A 1 108 ? 6.308 -16.674 5.021 1.00 74.50 108 TYR A N 1
ATOM 799 C CA . TYR A 1 108 ? 5.624 -16.895 6.296 1.00 74.50 108 TYR A CA 1
ATOM 800 C C . TYR A 1 108 ? 6.525 -16.578 7.500 1.00 74.50 108 TYR A C 1
ATOM 802 O O . TYR A 1 108 ? 6.093 -15.901 8.429 1.00 74.50 108 TYR A O 1
ATOM 810 N N . ARG A 1 109 ? 7.798 -16.997 7.473 1.00 76.62 109 ARG A N 1
ATOM 811 C CA . ARG A 1 109 ? 8.762 -16.681 8.543 1.00 76.62 109 ARG A CA 1
ATOM 812 C C . ARG A 1 109 ? 8.982 -15.175 8.686 1.00 76.62 109 ARG A C 1
ATOM 814 O O . ARG A 1 109 ? 8.977 -14.677 9.806 1.00 76.62 109 ARG A O 1
ATOM 821 N N . LEU A 1 110 ? 9.109 -14.453 7.571 1.00 74.62 110 LEU A N 1
ATOM 822 C CA . LEU A 1 110 ? 9.219 -12.989 7.571 1.00 74.62 110 LEU A CA 1
ATOM 823 C C . LEU A 1 110 ? 7.963 -12.319 8.144 1.00 74.62 110 LEU A C 1
ATOM 825 O O . LEU A 1 110 ? 8.075 -11.368 8.915 1.00 74.62 110 LEU A O 1
ATOM 829 N N . PHE A 1 111 ? 6.775 -12.838 7.823 1.00 78.69 111 PHE A N 1
ATOM 830 C CA . PHE A 1 111 ? 5.517 -12.355 8.394 1.00 78.69 111 PHE A CA 1
ATOM 831 C C . PHE A 1 111 ? 5.472 -12.534 9.919 1.00 78.69 111 PHE A 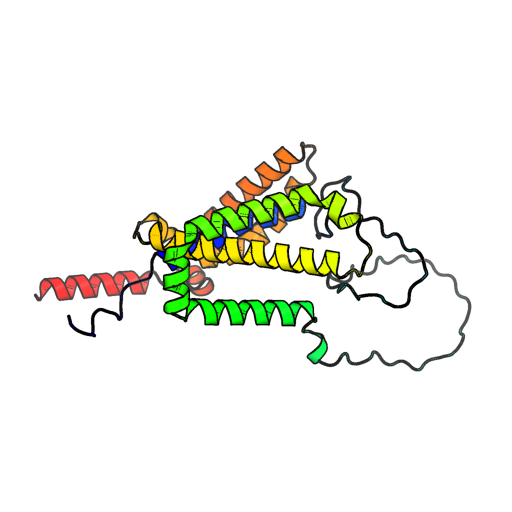C 1
ATOM 833 O O . PHE A 1 111 ? 5.174 -11.584 10.643 1.00 78.69 111 PHE A O 1
ATOM 840 N N . VAL A 1 112 ? 5.818 -13.727 10.416 1.00 83.56 112 VAL A N 1
ATOM 841 C CA . VAL A 1 112 ? 5.860 -14.010 11.860 1.00 83.56 112 VAL A CA 1
ATOM 842 C C . VAL A 1 112 ? 6.910 -13.145 12.560 1.00 83.56 112 VAL A C 1
ATOM 844 O O . VAL A 1 112 ? 6.618 -12.570 13.606 1.00 83.56 112 VAL A O 1
ATOM 847 N N . LEU A 1 113 ? 8.099 -12.989 11.972 1.00 85.00 113 LEU A N 1
ATOM 848 C CA . LEU A 1 113 ? 9.152 -12.118 12.500 1.00 85.00 113 LEU A CA 1
ATOM 849 C C . LEU A 1 113 ? 8.666 -10.669 12.628 1.00 85.00 113 LEU A C 1
ATOM 851 O O . LEU A 1 113 ? 8.826 -10.059 13.683 1.00 85.00 113 LEU A O 1
ATOM 855 N N . GLY A 1 114 ? 8.023 -10.133 11.588 1.00 81.62 114 GLY A N 1
ATOM 856 C CA . GLY A 1 114 ? 7.434 -8.795 11.624 1.00 81.62 114 GLY A CA 1
ATOM 857 C C . GLY A 1 114 ? 6.350 -8.656 12.698 1.00 81.62 114 GLY A C 1
ATOM 858 O O . GLY A 1 114 ? 6.317 -7.654 13.413 1.00 81.62 114 GLY A O 1
ATOM 859 N N . PHE A 1 115 ? 5.500 -9.675 12.868 1.00 83.00 115 PHE A N 1
ATOM 860 C CA . PHE A 1 115 ? 4.475 -9.698 13.914 1.00 83.00 115 PHE A CA 1
ATOM 861 C C . PHE A 1 115 ? 5.080 -9.654 15.324 1.00 83.00 115 PHE A C 1
ATOM 863 O O . PHE A 1 115 ? 4.623 -8.878 16.164 1.00 83.00 115 PHE A O 1
ATOM 870 N N . VAL A 1 116 ? 6.121 -10.450 15.580 1.00 87.00 116 VAL A N 1
ATOM 871 C CA . VAL A 1 116 ? 6.827 -10.466 16.870 1.00 87.00 116 VAL A CA 1
ATOM 872 C C . VAL A 1 116 ? 7.543 -9.137 17.117 1.00 87.00 116 VAL A C 1
ATOM 874 O O . VAL A 1 116 ? 7.404 -8.573 18.200 1.00 87.00 116 VAL A O 1
ATOM 877 N N . ALA A 1 117 ? 8.230 -8.585 16.113 1.00 83.44 117 ALA A N 1
ATOM 878 C CA . ALA A 1 117 ? 8.944 -7.313 16.232 1.00 83.44 117 ALA A CA 1
ATOM 879 C C . ALA A 1 117 ? 8.012 -6.153 16.627 1.00 83.44 117 ALA A C 1
ATOM 881 O O . ALA A 1 117 ? 8.322 -5.392 17.539 1.00 83.44 117 ALA A O 1
ATOM 882 N N . VAL A 1 118 ? 6.824 -6.051 16.017 1.00 81.50 118 VAL A N 1
ATOM 883 C CA . VAL A 1 118 ? 5.843 -4.990 16.334 1.00 81.50 118 VAL A CA 1
ATOM 884 C C . VAL A 1 118 ? 5.256 -5.128 17.746 1.00 81.50 118 VAL A C 1
ATOM 886 O O . VAL A 1 118 ? 4.800 -4.140 18.323 1.00 81.50 118 VAL A O 1
ATOM 889 N N . ARG A 1 119 ? 5.269 -6.333 18.328 1.00 82.12 119 ARG A N 1
ATOM 890 C CA . ARG A 1 119 ? 4.791 -6.584 19.698 1.00 82.12 119 ARG A CA 1
ATOM 891 C C . ARG A 1 119 ? 5.811 -6.173 20.762 1.00 82.12 119 ARG A C 1
ATOM 893 O O . ARG A 1 119 ? 5.416 -6.009 21.914 1.00 82.12 119 ARG A O 1
ATOM 900 N N . ALA A 1 120 ? 7.079 -5.982 20.397 1.00 86.56 120 ALA A N 1
ATOM 901 C CA . ALA A 1 120 ? 8.124 -5.551 21.316 1.00 86.56 120 ALA A CA 1
ATOM 902 C C . ALA A 1 120 ? 8.098 -4.014 21.499 1.00 86.56 120 ALA A C 1
ATOM 904 O O . ALA A 1 120 ? 8.315 -3.271 20.536 1.00 86.56 120 ALA A O 1
ATOM 905 N N . PRO A 1 121 ? 7.855 -3.497 22.720 1.00 83.31 121 PRO A N 1
ATOM 906 C CA . PRO A 1 121 ? 7.774 -2.055 22.95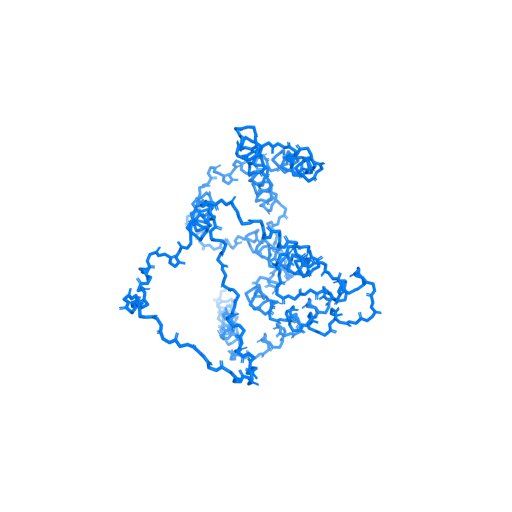5 1.00 83.31 121 PRO A CA 1
ATOM 907 C C . PRO A 1 121 ? 9.113 -1.347 22.718 1.00 83.31 121 PRO A C 1
ATOM 909 O O . PRO A 1 121 ? 9.121 -0.236 22.194 1.00 83.31 121 PRO A O 1
ATOM 912 N N . GLU A 1 122 ? 10.233 -1.998 23.036 1.00 88.56 122 GLU A N 1
ATOM 913 C CA . GLU A 1 122 ? 11.591 -1.475 22.820 1.00 88.56 122 GLU A CA 1
ATOM 914 C C . GLU A 1 122 ? 11.903 -1.272 21.333 1.00 88.56 122 GLU A C 1
ATOM 916 O O . GLU A 1 122 ? 12.462 -0.246 20.934 1.00 88.56 122 GLU A O 1
ATOM 921 N N . PHE A 1 123 ? 11.469 -2.219 20.495 1.00 87.00 123 PHE A N 1
ATOM 922 C CA . PHE A 1 123 ? 11.590 -2.114 19.044 1.00 87.00 123 PHE A CA 1
ATOM 923 C C . PHE A 1 123 ? 10.796 -0.917 18.521 1.00 87.00 123 PHE A C 1
ATOM 925 O O . PHE A 1 123 ? 11.314 -0.113 17.748 1.00 87.00 123 PHE A O 1
ATOM 932 N N . MET A 1 124 ? 9.554 -0.755 18.980 1.00 84.19 124 MET A N 1
ATOM 933 C CA . MET A 1 124 ? 8.708 0.358 18.553 1.00 84.19 124 MET A CA 1
ATOM 934 C C . MET A 1 124 ? 9.250 1.722 19.004 1.00 84.19 124 MET A C 1
ATOM 936 O O . MET A 1 124 ? 9.259 2.655 18.203 1.00 84.19 124 MET A O 1
ATOM 940 N N . GLN A 1 125 ? 9.770 1.831 20.230 1.00 86.31 125 GLN A N 1
ATOM 941 C CA . GLN A 1 125 ? 10.430 3.051 20.716 1.00 86.31 125 GLN A CA 1
ATOM 942 C C . GLN A 1 125 ? 11.675 3.393 19.889 1.00 86.31 125 GLN A C 1
ATOM 944 O O . GLN A 1 125 ? 11.888 4.548 19.517 1.00 86.31 125 GLN A O 1
ATOM 949 N N . SER A 1 126 ? 12.475 2.383 19.545 1.00 88.31 126 SER A N 1
ATOM 950 C CA . SER A 1 126 ? 13.645 2.550 18.679 1.00 88.31 126 SER A CA 1
ATOM 951 C C . SER A 1 126 ? 13.245 3.002 17.273 1.00 88.31 126 SER A C 1
ATOM 953 O O . SER A 1 126 ? 13.837 3.937 16.731 1.00 88.31 126 SER A O 1
ATOM 955 N N . ALA A 1 127 ? 12.195 2.403 16.706 1.00 87.81 127 ALA A N 1
ATOM 956 C CA . ALA A 1 127 ? 11.651 2.791 15.409 1.00 87.81 127 ALA A CA 1
ATOM 957 C C . ALA A 1 127 ? 11.169 4.250 15.409 1.00 87.81 127 ALA A C 1
ATOM 959 O O . ALA A 1 127 ? 11.445 4.982 14.464 1.00 87.81 127 ALA A O 1
ATOM 960 N N . GLU A 1 128 ? 10.506 4.710 16.473 1.00 87.44 128 GLU A N 1
ATOM 961 C CA . GLU A 1 128 ? 10.111 6.117 16.630 1.00 87.44 128 GLU A CA 1
ATOM 962 C C . GLU A 1 128 ? 11.305 7.060 16.753 1.00 87.44 128 GLU A C 1
ATOM 964 O O . GLU A 1 128 ? 11.298 8.133 16.152 1.00 87.44 128 GLU A O 1
ATOM 969 N N . ARG A 1 129 ? 12.351 6.672 17.485 1.00 89.31 129 ARG A N 1
ATOM 970 C CA . ARG A 1 129 ? 13.541 7.510 17.671 1.00 89.31 129 ARG A CA 1
ATOM 971 C C . ARG A 1 129 ? 14.344 7.673 16.380 1.00 89.31 129 ARG A C 1
ATOM 973 O O . ARG A 1 129 ? 14.791 8.776 16.077 1.00 89.31 129 ARG A O 1
ATOM 980 N N . TYR A 1 130 ? 14.499 6.598 15.609 1.00 91.50 130 TYR A N 1
ATOM 981 C CA . TYR A 1 130 ? 15.375 6.552 14.434 1.00 91.50 130 TYR A CA 1
ATOM 982 C C . TYR A 1 130 ? 14.630 6.558 13.088 1.00 91.5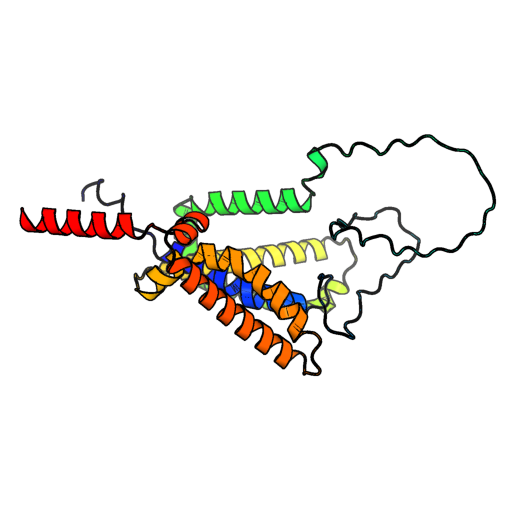0 130 TYR A C 1
ATOM 984 O O . TYR A 1 130 ? 15.242 6.301 12.054 1.00 91.50 130 TYR A O 1
ATOM 992 N N . HIS A 1 131 ? 13.336 6.901 13.052 1.00 90.81 131 HIS A N 1
ATOM 993 C CA . HIS A 1 131 ? 12.535 6.828 11.822 1.00 90.81 131 HIS A CA 1
ATOM 994 C C . HIS A 1 131 ? 13.104 7.642 10.649 1.00 90.81 131 HIS A C 1
ATOM 996 O O . HIS A 1 131 ? 13.117 7.157 9.522 1.00 90.81 131 HIS A O 1
ATOM 1002 N N . ARG A 1 132 ? 13.592 8.868 10.894 1.00 91.31 132 ARG A N 1
ATOM 1003 C CA . ARG A 1 132 ? 14.153 9.740 9.842 1.00 91.31 132 ARG A CA 1
ATOM 1004 C C . ARG A 1 132 ? 15.473 9.212 9.278 1.00 91.31 132 ARG A C 1
ATOM 1006 O O . ARG A 1 132 ? 15.531 9.047 8.062 1.00 91.31 132 ARG A O 1
ATOM 1013 N N . PRO A 1 133 ? 16.509 8.925 10.097 1.00 93.50 133 PRO A N 1
ATOM 1014 C CA . PRO A 1 133 ? 17.754 8.382 9.563 1.00 93.50 133 PRO A CA 1
ATOM 1015 C C . PRO A 1 133 ? 17.545 7.007 8.920 1.00 93.50 133 PRO A C 1
ATOM 1017 O O . PRO A 1 133 ? 18.099 6.763 7.853 1.00 93.50 133 PRO A O 1
ATOM 1020 N N . ALA A 1 134 ? 16.694 6.147 9.494 1.00 92.88 134 ALA A N 1
ATOM 1021 C CA . ALA A 1 134 ? 16.362 4.857 8.892 1.00 92.88 134 ALA A CA 1
ATOM 1022 C C . ALA A 1 134 ? 15.688 5.021 7.522 1.00 92.88 134 ALA A C 1
ATOM 1024 O O . ALA A 1 134 ? 16.092 4.365 6.565 1.00 92.88 134 ALA A O 1
ATOM 1025 N N . LEU A 1 135 ? 14.710 5.926 7.393 1.00 93.00 135 LEU A N 1
ATOM 1026 C CA . LEU A 1 135 ? 14.028 6.156 6.119 1.00 93.00 135 LEU A CA 1
ATOM 1027 C C . LEU A 1 135 ? 14.958 6.791 5.079 1.00 93.00 135 LEU A C 1
ATOM 1029 O O . LEU A 1 135 ? 14.974 6.346 3.937 1.00 93.00 135 LEU A O 1
ATOM 1033 N N . ALA A 1 136 ? 15.757 7.788 5.465 1.00 94.50 136 ALA A N 1
ATOM 1034 C CA . ALA A 1 136 ? 16.710 8.436 4.566 1.00 94.50 136 ALA A CA 1
ATOM 1035 C C . ALA A 1 136 ? 17.756 7.440 4.042 1.00 94.50 136 ALA A C 1
ATOM 1037 O O . ALA A 1 136 ? 17.959 7.342 2.833 1.00 94.50 136 ALA A O 1
ATOM 1038 N N . LEU A 1 137 ? 18.362 6.651 4.936 1.00 95.75 137 LEU A N 1
ATOM 1039 C CA . LEU A 1 137 ? 19.342 5.632 4.564 1.00 95.75 137 LEU A CA 1
ATOM 1040 C C . LEU A 1 137 ? 18.705 4.512 3.733 1.00 95.75 137 LEU A C 1
ATOM 1042 O O . LEU A 1 137 ? 19.254 4.116 2.710 1.00 95.75 137 LEU A O 1
ATOM 1046 N N . GLY A 1 138 ? 17.529 4.028 4.135 1.00 93.88 138 GLY A N 1
ATOM 1047 C CA . GLY A 1 138 ? 16.799 2.996 3.404 1.00 93.88 138 GLY A CA 1
ATOM 1048 C C . GLY A 1 138 ? 16.436 3.432 1.983 1.00 93.88 138 GLY A C 1
ATOM 1049 O O . GLY A 1 138 ? 16.632 2.663 1.042 1.00 93.88 138 GLY A O 1
ATOM 1050 N N . LEU A 1 139 ? 15.964 4.670 1.800 1.00 94.88 139 LEU A N 1
ATOM 1051 C CA . LEU A 1 139 ? 15.660 5.229 0.479 1.00 94.88 139 LEU A CA 1
ATOM 1052 C C . LEU A 1 139 ? 16.924 5.448 -0.356 1.00 94.88 139 LEU A C 1
ATOM 1054 O O . LEU A 1 139 ? 16.913 5.115 -1.537 1.00 94.88 139 LEU A O 1
ATOM 1058 N N . ALA A 1 140 ? 18.013 5.939 0.240 1.00 94.69 140 ALA A N 1
ATOM 1059 C CA . ALA A 1 140 ? 19.290 6.106 -0.454 1.00 94.69 140 ALA A CA 1
ATOM 1060 C C . ALA A 1 140 ? 19.843 4.761 -0.951 1.00 94.69 140 ALA A C 1
ATOM 1062 O O . ALA A 1 140 ? 20.201 4.632 -2.120 1.00 94.69 140 ALA A O 1
ATOM 1063 N N . LEU A 1 141 ? 19.831 3.732 -0.099 1.00 93.44 141 LEU A N 1
ATOM 1064 C CA . LEU A 1 141 ? 20.244 2.379 -0.475 1.00 93.44 141 LEU A CA 1
ATOM 1065 C C . LEU A 1 141 ? 19.295 1.747 -1.504 1.00 93.44 141 LEU A C 1
ATOM 1067 O O . LEU A 1 141 ? 19.751 1.037 -2.395 1.00 93.44 141 LEU A O 1
ATOM 1071 N N . SER A 1 142 ? 17.990 2.023 -1.426 1.00 91.00 142 SER A N 1
ATOM 1072 C CA . SER A 1 142 ? 17.011 1.550 -2.416 1.00 91.00 142 SER A CA 1
ATOM 1073 C C . SER A 1 142 ? 17.195 2.232 -3.775 1.00 91.00 142 SER A C 1
ATOM 1075 O O . SER A 1 142 ? 17.106 1.579 -4.812 1.00 91.00 142 SER A O 1
ATOM 1077 N N . ALA A 1 143 ? 17.488 3.534 -3.791 1.00 91.94 143 ALA A N 1
ATOM 1078 C CA . ALA A 1 143 ? 17.818 4.266 -5.009 1.00 91.94 143 ALA A CA 1
ATOM 1079 C C . ALA A 1 143 ? 19.119 3.732 -5.616 1.00 91.94 143 ALA A C 1
ATOM 1081 O O . ALA A 1 143 ? 19.141 3.386 -6.794 1.00 91.94 143 ALA A O 1
ATOM 1082 N N . TRP A 1 144 ? 20.162 3.558 -4.799 1.00 92.50 144 TRP A N 1
ATOM 1083 C CA . TRP A 1 144 ? 21.401 2.903 -5.214 1.00 92.50 144 TRP A CA 1
ATOM 1084 C C . TRP A 1 144 ? 21.139 1.516 -5.804 1.00 92.50 144 TRP A C 1
ATOM 1086 O O . TRP A 1 144 ? 21.632 1.213 -6.885 1.00 92.50 144 TRP A O 1
ATOM 1096 N N . TRP A 1 145 ? 20.323 0.684 -5.152 1.00 90.06 145 TRP A N 1
ATOM 1097 C CA . TRP A 1 145 ? 19.947 -0.639 -5.655 1.00 90.06 145 TRP A CA 1
ATOM 1098 C C . TRP A 1 145 ? 19.335 -0.567 -7.056 1.00 90.06 145 TRP A C 1
ATOM 1100 O O . TRP A 1 145 ? 19.699 -1.340 -7.939 1.00 90.06 145 TRP A O 1
ATOM 1110 N N . VAL A 1 146 ? 18.423 0.379 -7.287 1.00 86.75 146 VAL A N 1
ATOM 1111 C CA . VAL A 1 146 ? 17.777 0.565 -8.592 1.00 86.75 146 VAL A CA 1
ATOM 1112 C C . VAL A 1 146 ? 18.749 1.097 -9.646 1.00 86.75 146 VAL A C 1
ATOM 1114 O O . VAL A 1 146 ? 18.672 0.651 -10.785 1.00 86.75 146 VAL A O 1
ATOM 1117 N N . LEU A 1 147 ? 19.654 2.005 -9.281 1.00 89.31 147 LEU A N 1
ATOM 1118 C CA . LEU A 1 147 ? 20.610 2.626 -10.204 1.00 89.31 147 LEU A CA 1
ATOM 1119 C C . LEU A 1 147 ? 21.813 1.725 -10.526 1.00 89.31 147 LEU A C 1
ATOM 1121 O O . LEU A 1 147 ? 22.387 1.833 -11.599 1.00 89.31 147 LEU A O 1
ATOM 1125 N N . SER A 1 148 ? 22.177 0.812 -9.624 1.00 87.31 148 SER A N 1
ATOM 1126 C CA . SER A 1 148 ? 23.313 -0.111 -9.776 1.00 87.31 148 SER A CA 1
ATOM 1127 C C . SER A 1 148 ? 22.947 -1.441 -10.446 1.00 87.31 148 SER A C 1
ATOM 1129 O O . SER A 1 148 ? 23.716 -2.391 -10.346 1.00 87.31 148 SER A O 1
ATOM 1131 N N . ARG A 1 149 ? 21.777 -1.548 -11.096 1.00 83.69 149 ARG A N 1
ATOM 1132 C CA . ARG A 1 149 ? 21.303 -2.799 -11.726 1.00 83.69 149 ARG A CA 1
ATOM 1133 C C . ARG A 1 149 ? 22.328 -3.385 -12.692 1.00 83.69 149 ARG A C 1
ATOM 1135 O O . ARG A 1 149 ? 22.776 -4.498 -12.460 1.00 83.69 149 ARG A O 1
ATOM 1142 N N . ASP A 1 150 ? 22.781 -2.597 -13.662 1.00 84.94 150 ASP A N 1
ATOM 1143 C CA . ASP A 1 150 ? 23.707 -3.072 -14.698 1.00 84.94 150 ASP A CA 1
ATOM 1144 C C . ASP A 1 150 ? 25.053 -3.537 -14.114 1.00 84.94 150 ASP A C 1
ATOM 1146 O O . ASP A 1 150 ? 25.634 -4.520 -14.564 1.00 84.94 150 ASP A O 1
ATOM 1150 N N . LEU A 1 151 ? 25.530 -2.863 -13.059 1.00 82.56 151 LEU A N 1
ATOM 1151 C CA . LEU A 1 151 ? 26.751 -3.251 -12.349 1.00 82.56 151 LEU A CA 1
ATOM 1152 C C . LEU A 1 151 ? 26.576 -4.569 -11.583 1.00 82.56 151 LEU A C 1
ATOM 1154 O O . LEU A 1 151 ? 27.509 -5.363 -11.505 1.00 82.56 151 LEU A O 1
ATOM 1158 N N . ARG A 1 152 ? 25.396 -4.795 -10.998 1.00 83.94 152 ARG A N 1
ATOM 1159 C CA . ARG A 1 152 ? 25.082 -6.023 -10.256 1.00 83.94 152 ARG A CA 1
ATOM 1160 C C . ARG A 1 152 ? 24.876 -7.209 -11.188 1.00 83.94 152 ARG A C 1
ATOM 1162 O O . ARG A 1 152 ? 25.349 -8.290 -10.865 1.00 83.94 152 ARG A O 1
ATOM 1169 N N . ASP A 1 153 ? 24.246 -6.990 -12.337 1.00 82.62 153 ASP A N 1
ATOM 1170 C CA . ASP A 1 153 ? 23.985 -8.029 -13.340 1.00 82.62 153 ASP A CA 1
ATOM 1171 C C . ASP A 1 153 ? 25.272 -8.478 -14.063 1.00 82.62 153 ASP A C 1
ATOM 1173 O O . ASP A 1 153 ? 25.319 -9.558 -14.646 1.00 82.62 153 ASP A O 1
ATOM 1177 N N . ALA A 1 154 ? 26.340 -7.676 -13.994 1.00 82.81 154 ALA A N 1
ATOM 1178 C CA . ALA A 1 154 ? 27.667 -8.036 -14.491 1.00 82.81 154 ALA A CA 1
ATOM 1179 C C . ALA A 1 154 ? 28.463 -8.950 -13.535 1.00 82.81 154 ALA A C 1
ATOM 1181 O O . ALA A 1 154 ? 29.524 -9.454 -13.913 1.00 82.81 154 ALA A O 1
ATOM 1182 N N . LEU A 1 155 ? 27.998 -9.149 -12.295 1.00 82.19 155 LEU A N 1
ATOM 1183 C CA . LEU A 1 155 ? 28.674 -10.013 -11.328 1.00 82.19 155 LEU A CA 1
ATOM 1184 C C . LEU A 1 155 ? 28.348 -11.494 -11.596 1.00 82.19 155 LEU A C 1
ATOM 1186 O O . LEU A 1 155 ? 27.205 -11.818 -11.908 1.00 82.19 155 LEU A O 1
ATOM 1190 N N . PRO A 1 156 ? 29.313 -12.418 -11.430 1.00 79.06 156 PRO A N 1
ATOM 1191 C CA . PRO A 1 156 ? 29.053 -13.847 -11.582 1.00 79.06 156 PRO A CA 1
ATOM 1192 C C . PRO A 1 156 ? 28.028 -14.373 -10.569 1.00 79.06 156 PRO A C 1
ATOM 1194 O O . PRO A 1 156 ? 28.113 -14.071 -9.374 1.00 79.06 156 PRO A O 1
ATOM 1197 N N . ASP A 1 157 ? 27.121 -15.227 -11.043 1.00 77.31 157 ASP A N 1
ATOM 1198 C CA . ASP A 1 157 ? 26.183 -15.999 -10.228 1.00 77.31 157 ASP A CA 1
ATOM 1199 C C . ASP A 1 157 ? 26.688 -17.448 -10.053 1.00 77.31 157 ASP A C 1
ATOM 1201 O O . ASP A 1 157 ? 26.832 -18.154 -11.055 1.00 77.31 157 ASP A O 1
ATOM 1205 N N . PRO A 1 158 ? 26.926 -17.953 -8.823 1.00 77.62 158 PRO A N 1
ATOM 1206 C CA . PRO A 1 158 ? 26.888 -17.266 -7.530 1.00 77.62 158 PRO A CA 1
ATOM 1207 C C . PRO A 1 158 ? 28.223 -16.576 -7.193 1.00 77.62 158 PRO A C 1
ATOM 1209 O O . PRO A 1 158 ? 29.302 -17.118 -7.431 1.00 77.62 158 PRO A O 1
ATOM 1212 N N . SER A 1 159 ? 28.166 -15.414 -6.541 1.00 83.31 159 SER A N 1
ATOM 1213 C CA . SER A 1 159 ? 29.343 -14.764 -5.955 1.00 83.31 159 SER A CA 1
ATOM 1214 C C . SER A 1 159 ? 29.041 -14.218 -4.564 1.00 83.31 159 SER A C 1
ATOM 1216 O O . SER A 1 159 ? 27.973 -13.6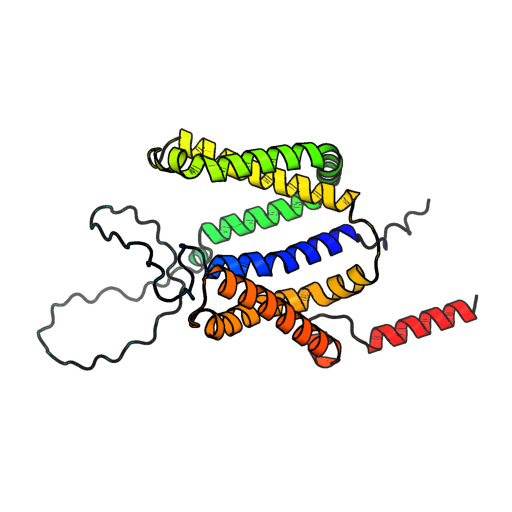60 -4.312 1.00 83.31 159 SER A O 1
ATOM 1218 N N . LEU A 1 160 ? 30.020 -14.320 -3.658 1.00 86.31 160 LEU A N 1
ATOM 1219 C CA . LEU A 1 160 ? 29.923 -13.761 -2.301 1.00 86.31 160 LEU A CA 1
ATOM 1220 C C . LEU A 1 160 ? 29.628 -12.250 -2.327 1.00 86.31 160 LEU A C 1
ATOM 1222 O O . LEU A 1 160 ? 28.932 -11.724 -1.463 1.00 86.31 160 LEU A O 1
ATOM 1226 N N . GLN A 1 161 ? 30.147 -11.553 -3.341 1.00 85.56 161 GLN A N 1
ATOM 1227 C CA . GLN A 1 161 ? 29.913 -10.125 -3.546 1.00 85.56 161 GLN A CA 1
ATOM 1228 C C . GLN A 1 161 ? 28.440 -9.842 -3.860 1.00 85.56 161 GLN A C 1
ATOM 1230 O O . GLN A 1 161 ? 27.839 -8.971 -3.231 1.00 85.56 161 GLN A O 1
ATOM 1235 N N . LEU A 1 162 ? 27.837 -10.603 -4.777 1.00 82.31 162 LEU A N 1
ATOM 1236 C CA . LEU A 1 162 ? 26.428 -10.450 -5.124 1.00 82.31 162 LEU A CA 1
ATOM 1237 C C . LEU A 1 162 ? 25.505 -10.848 -3.964 1.00 82.31 162 LEU A C 1
ATOM 1239 O O . LEU A 1 162 ? 24.519 -10.159 -3.707 1.00 82.31 162 LEU A O 1
ATOM 1243 N N . GLU A 1 163 ? 25.847 -11.887 -3.195 1.00 85.12 163 GLU A N 1
ATOM 1244 C CA . GLU A 1 163 ? 25.139 -12.226 -1.952 1.00 85.12 163 GLU A CA 1
ATOM 1245 C C . GLU A 1 163 ? 25.208 -11.090 -0.921 1.00 85.12 163 GLU A C 1
ATOM 1247 O O . GLU A 1 163 ? 24.184 -10.714 -0.345 1.00 85.12 163 GLU A O 1
ATOM 1252 N N . GLY A 1 164 ? 26.384 -10.481 -0.736 1.00 85.94 164 GLY A N 1
ATOM 1253 C CA . GLY A 1 164 ? 26.561 -9.305 0.117 1.00 85.94 164 GLY A CA 1
ATOM 1254 C C . GLY A 1 164 ? 25.701 -8.118 -0.327 1.00 85.94 164 GLY A C 1
ATOM 1255 O O . GLY A 1 164 ? 25.060 -7.467 0.502 1.00 85.94 164 GLY A O 1
ATOM 1256 N N . LEU A 1 165 ? 25.606 -7.871 -1.635 1.00 85.94 165 LEU A N 1
ATOM 1257 C CA . LEU A 1 165 ? 24.724 -6.842 -2.186 1.00 85.94 165 LEU A CA 1
ATOM 1258 C C . LEU A 1 165 ? 23.244 -7.192 -1.970 1.00 85.94 165 LEU A C 1
ATOM 1260 O O . LEU A 1 165 ? 22.483 -6.331 -1.536 1.00 85.94 165 LEU A O 1
ATOM 1264 N N . ASN A 1 166 ? 22.826 -8.441 -2.187 1.00 84.62 166 ASN A N 1
ATOM 1265 C CA . ASN A 1 166 ? 21.457 -8.902 -1.916 1.00 84.62 166 ASN A CA 1
ATOM 1266 C C . ASN A 1 166 ? 21.062 -8.715 -0.438 1.00 84.62 166 ASN A C 1
ATOM 1268 O O . ASN A 1 166 ? 19.942 -8.284 -0.131 1.00 84.62 166 ASN A O 1
ATOM 1272 N N . LEU A 1 167 ? 21.985 -8.982 0.490 1.00 87.19 167 LEU A N 1
ATOM 1273 C CA . LEU A 1 167 ? 21.801 -8.691 1.913 1.00 87.19 167 LEU A CA 1
ATOM 1274 C C . LEU A 1 167 ? 21.659 -7.187 2.163 1.00 87.19 167 LEU A C 1
ATOM 1276 O O . LEU A 1 167 ? 20.767 -6.779 2.908 1.00 87.19 167 LEU A O 1
ATOM 1280 N N . LEU A 1 168 ? 22.465 -6.353 1.501 1.00 88.56 168 LEU A N 1
ATOM 1281 C CA . LEU A 1 168 ? 22.359 -4.896 1.593 1.00 88.56 168 LEU A CA 1
ATOM 1282 C C . LEU A 1 168 ? 21.015 -4.377 1.057 1.00 88.56 168 LEU A C 1
ATOM 1284 O O . LEU A 1 168 ? 20.400 -3.521 1.689 1.00 88.56 168 LEU A O 1
ATOM 1288 N N . GLY A 1 169 ? 20.508 -4.924 -0.051 1.00 85.69 169 GLY A N 1
ATOM 1289 C CA . GLY A 1 169 ? 19.174 -4.609 -0.578 1.00 85.69 169 GLY A CA 1
ATOM 1290 C C . GLY A 1 169 ? 18.047 -5.040 0.370 1.00 85.69 169 GLY A C 1
ATOM 1291 O O . GLY A 1 169 ? 17.068 -4.314 0.578 1.00 85.69 169 GLY A O 1
ATOM 1292 N N . THR A 1 170 ? 18.212 -6.188 1.028 1.00 85.94 170 THR A N 1
ATOM 1293 C CA . THR A 1 170 ? 17.292 -6.654 2.076 1.00 85.94 170 THR A CA 1
ATOM 1294 C C . THR A 1 170 ? 17.309 -5.712 3.281 1.00 85.94 170 THR A C 1
ATOM 1296 O O . THR A 1 170 ? 16.250 -5.325 3.779 1.00 85.94 170 THR A O 1
ATOM 1299 N N . LEU A 1 171 ? 18.494 -5.281 3.719 1.00 88.94 171 LEU A N 1
ATOM 1300 C CA . LEU A 1 171 ? 18.660 -4.313 4.801 1.00 88.94 171 LEU A CA 1
ATOM 1301 C C . LEU A 1 171 ? 18.049 -2.955 4.438 1.00 88.94 171 LEU A C 1
ATOM 1303 O O . LEU A 1 171 ? 17.341 -2.373 5.256 1.00 88.94 171 LEU A O 1
ATOM 1307 N N . ALA A 1 172 ? 18.250 -2.479 3.208 1.00 90.56 172 ALA A N 1
ATOM 1308 C CA . ALA A 1 172 ? 17.638 -1.255 2.699 1.00 90.56 172 ALA A CA 1
ATOM 1309 C C . ALA A 1 172 ? 16.108 -1.312 2.803 1.00 90.56 172 ALA A C 1
ATOM 1311 O O . ALA A 1 172 ? 15.482 -0.398 3.340 1.00 90.56 172 ALA A O 1
ATOM 1312 N N . THR A 1 173 ? 15.516 -2.431 2.375 1.00 87.69 173 THR A N 1
ATOM 1313 C CA . THR A 1 173 ? 14.071 -2.676 2.479 1.00 87.69 173 THR A CA 1
ATOM 1314 C C . THR A 1 173 ? 13.608 -2.639 3.937 1.00 87.69 173 THR A C 1
ATOM 1316 O O . THR A 1 173 ? 12.618 -1.980 4.259 1.00 87.69 173 THR A O 1
ATOM 1319 N N . TRP A 1 174 ? 14.342 -3.289 4.843 1.00 89.25 174 TRP A N 1
ATOM 1320 C CA . TRP A 1 174 ? 14.044 -3.268 6.277 1.00 89.25 174 TRP A CA 1
ATOM 1321 C C . TRP A 1 174 ? 14.139 -1.868 6.889 1.00 89.25 174 TRP A C 1
ATOM 1323 O O . TRP A 1 174 ? 13.267 -1.490 7.670 1.00 89.25 174 TRP A O 1
ATOM 1333 N N . LEU A 1 175 ? 15.144 -1.076 6.514 1.00 91.44 175 LEU A N 1
ATOM 1334 C CA . LEU A 1 175 ? 15.306 0.306 6.970 1.00 91.44 175 LEU A CA 1
ATOM 1335 C C . LEU A 1 175 ? 14.145 1.194 6.514 1.00 91.44 175 LEU A C 1
ATOM 1337 O O . LEU A 1 175 ? 13.623 1.970 7.316 1.00 91.44 175 LEU A O 1
ATOM 1341 N N . VAL A 1 176 ? 13.677 1.028 5.272 1.00 91.25 176 VAL A N 1
ATOM 1342 C CA . VAL A 1 176 ? 12.464 1.704 4.787 1.00 91.25 176 VAL A CA 1
ATOM 1343 C C . VAL A 1 176 ? 11.247 1.283 5.611 1.00 91.25 176 VAL A C 1
ATOM 1345 O O . VAL A 1 176 ? 10.496 2.145 6.062 1.00 91.25 176 VAL A O 1
ATOM 1348 N N . VAL A 1 177 ? 11.060 -0.016 5.871 1.00 88.12 177 VAL A N 1
ATOM 1349 C CA . VAL A 1 177 ? 9.939 -0.519 6.686 1.00 88.12 177 VAL A CA 1
ATOM 1350 C C . VAL A 1 177 ? 9.967 0.073 8.096 1.00 88.12 177 VAL A C 1
ATOM 1352 O O . VAL A 1 177 ? 8.960 0.622 8.539 1.00 88.12 177 VAL A O 1
ATOM 1355 N N . VAL A 1 178 ? 11.104 0.024 8.795 1.00 88.62 178 VAL A N 1
ATOM 1356 C CA . VAL A 1 178 ? 11.258 0.599 10.145 1.00 88.62 178 VAL A CA 1
ATOM 1357 C C . VAL A 1 178 ? 11.033 2.113 10.126 1.00 88.62 178 VAL A C 1
ATOM 1359 O O . VAL A 1 178 ? 10.309 2.636 10.976 1.00 88.62 178 VAL A O 1
ATOM 1362 N N . GLY A 1 179 ? 11.581 2.807 9.126 1.00 88.38 179 GLY A N 1
ATOM 1363 C CA . GLY A 1 179 ? 11.387 4.239 8.918 1.00 88.38 179 GLY A CA 1
ATOM 1364 C C . GLY A 1 179 ? 9.914 4.611 8.757 1.00 88.38 179 GLY A C 1
ATOM 1365 O O . GLY A 1 179 ? 9.413 5.484 9.464 1.00 88.38 179 GLY A O 1
ATOM 1366 N N . LEU A 1 180 ? 9.181 3.899 7.898 1.00 87.94 180 LEU A N 1
ATOM 1367 C CA . LEU A 1 180 ? 7.741 4.091 7.702 1.00 87.94 180 LEU A CA 1
ATOM 1368 C C . LEU A 1 180 ? 6.928 3.726 8.953 1.00 87.94 180 LEU A C 1
ATOM 1370 O O . LEU A 1 180 ? 5.963 4.418 9.289 1.00 87.94 180 LEU A O 1
ATOM 1374 N N . LEU A 1 181 ? 7.313 2.664 9.670 1.00 85.94 181 LEU A N 1
ATOM 1375 C CA . LEU A 1 181 ? 6.656 2.249 10.911 1.00 85.94 181 LEU A CA 1
ATOM 1376 C C . LEU A 1 181 ? 6.754 3.337 11.987 1.00 85.94 181 LEU A C 1
ATOM 1378 O O . LEU A 1 181 ? 5.726 3.658 12.593 1.00 85.94 181 LEU A O 1
ATOM 1382 N N . GLY A 1 182 ? 7.947 3.900 12.198 1.00 85.06 182 GLY A N 1
ATOM 1383 C CA . GLY A 1 182 ? 8.190 4.969 13.166 1.00 85.06 182 GLY A CA 1
ATOM 1384 C C . GLY A 1 182 ? 7.578 6.308 12.745 1.00 85.06 182 GLY A C 1
ATOM 1385 O O . GLY A 1 182 ? 6.915 6.960 13.552 1.00 85.06 182 GLY A O 1
ATOM 1386 N N . TRP A 1 183 ? 7.687 6.677 11.464 1.00 84.81 183 TRP A N 1
ATOM 1387 C CA . TRP A 1 183 ? 7.060 7.886 10.912 1.00 84.81 183 TRP A CA 1
ATOM 1388 C C . TRP A 1 183 ? 5.540 7.857 11.092 1.00 84.81 183 TRP A C 1
ATOM 1390 O O . TRP A 1 183 ? 4.933 8.848 11.508 1.00 84.81 183 TRP A O 1
ATOM 1400 N N . GLY A 1 184 ? 4.917 6.703 10.831 1.00 79.19 184 GLY A N 1
ATOM 1401 C CA . GLY A 1 184 ? 3.481 6.520 11.000 1.00 79.19 184 GLY A CA 1
ATOM 1402 C C . GLY A 1 184 ? 3.021 6.768 12.436 1.00 79.19 184 GLY A C 1
ATOM 1403 O O . GLY A 1 184 ? 1.991 7.403 12.640 1.00 79.19 184 GLY A O 1
ATOM 1404 N N . ARG A 1 185 ? 3.791 6.345 13.443 1.00 76.00 185 ARG A N 1
ATOM 1405 C CA . ARG A 1 185 ? 3.427 6.574 14.847 1.00 76.00 185 ARG A CA 1
ATOM 1406 C C . ARG A 1 185 ? 3.518 8.048 15.256 1.00 76.00 185 ARG A C 1
ATOM 1408 O O . ARG A 1 185 ? 2.682 8.494 16.036 1.00 76.00 185 ARG A O 1
ATOM 1415 N N . TRP A 1 186 ? 4.456 8.807 14.688 1.00 71.81 186 TRP A N 1
ATOM 1416 C CA . TRP A 1 186 ? 4.614 10.238 14.973 1.00 71.81 186 TRP A CA 1
ATOM 1417 C C . TRP A 1 186 ? 3.552 11.107 14.275 1.00 71.81 186 TRP A C 1
ATOM 1419 O O . TRP A 1 186 ? 2.934 11.954 14.913 1.00 71.81 186 TRP A O 1
ATOM 1429 N N . TYR A 1 187 ? 3.301 10.889 12.976 1.00 73.12 187 TYR A N 1
ATOM 1430 C CA . TYR A 1 187 ? 2.417 11.753 12.172 1.00 73.12 187 TYR A CA 1
ATOM 1431 C C . TYR A 1 187 ? 0.955 11.286 12.104 1.00 73.12 187 TYR A C 1
ATOM 1433 O O . TYR A 1 187 ? 0.056 12.119 11.982 1.00 73.12 187 TYR A O 1
ATOM 1441 N N . LEU A 1 188 ? 0.690 9.975 12.159 1.00 74.81 188 LEU A N 1
ATOM 1442 C CA . LEU A 1 188 ? -0.634 9.399 11.869 1.00 74.81 188 LEU A CA 1
ATOM 1443 C C . LEU A 1 188 ? -1.420 9.030 13.134 1.00 74.81 188 LEU A C 1
ATOM 1445 O O . LEU A 1 188 ? -2.435 8.343 13.057 1.00 74.81 188 LEU A O 1
ATOM 1449 N N . ASN A 1 189 ? -1.014 9.509 14.311 1.00 74.25 189 ASN A N 1
ATOM 1450 C CA . ASN A 1 189 ? -1.763 9.291 15.551 1.00 74.25 189 ASN A CA 1
ATOM 1451 C C . ASN A 1 189 ? -2.880 10.331 15.765 1.00 74.25 189 ASN A C 1
ATOM 1453 O O . ASN A 1 189 ? -3.075 10.834 16.868 1.00 74.25 189 ASN A O 1
ATOM 1457 N N . ARG A 1 190 ? -3.600 10.687 14.693 1.00 75.12 190 ARG A N 1
ATOM 1458 C CA . ARG A 1 190 ? -4.742 11.610 14.739 1.00 75.12 190 ARG A CA 1
ATOM 1459 C C . ARG A 1 190 ? -6.013 10.899 14.300 1.00 75.12 190 ARG A C 1
ATOM 1461 O O . ARG A 1 190 ? -6.045 10.255 13.248 1.00 75.12 190 ARG A O 1
ATOM 1468 N N . GLN A 1 191 ? -7.066 11.047 15.097 1.00 79.19 191 GLN A N 1
ATOM 1469 C CA . GLN A 1 191 ? -8.408 10.620 14.725 1.00 79.19 191 GLN A CA 1
ATOM 1470 C C . GLN A 1 191 ? -8.975 11.586 13.676 1.00 79.19 191 GLN A C 1
ATOM 1472 O O . GLN A 1 191 ? -8.898 12.800 13.835 1.00 79.19 191 GLN A O 1
ATOM 1477 N N . SER A 1 192 ? -9.560 11.052 12.604 1.00 84.00 192 SER A N 1
ATOM 1478 C CA . SER A 1 192 ? -10.302 11.840 11.617 1.00 84.00 192 SER A CA 1
ATOM 1479 C C . SER A 1 192 ? -11.511 11.061 11.100 1.00 84.00 192 SER A C 1
ATOM 1481 O O . SER A 1 192 ? -11.529 9.826 11.139 1.00 84.00 192 SER A O 1
ATOM 1483 N N . ALA A 1 193 ? -12.526 11.773 10.602 1.00 83.88 193 ALA A N 1
ATOM 1484 C CA . ALA A 1 193 ? -13.690 11.150 9.966 1.00 83.88 193 ALA A CA 1
ATOM 1485 C C . ALA A 1 193 ? -13.276 10.311 8.742 1.00 83.88 193 ALA A C 1
ATOM 1487 O O . ALA A 1 193 ? -13.751 9.190 8.562 1.00 83.88 193 ALA A O 1
ATOM 1488 N N . THR A 1 194 ? -12.304 10.803 7.969 1.00 85.38 194 THR A N 1
ATOM 1489 C CA . THR A 1 194 ? -11.707 10.087 6.836 1.00 85.38 194 THR A CA 1
ATOM 1490 C C . THR A 1 194 ? -11.056 8.775 7.268 1.00 85.38 194 THR A C 1
ATOM 1492 O O . THR A 1 194 ? -11.283 7.747 6.635 1.00 85.38 194 THR A O 1
ATOM 1495 N N . LEU A 1 195 ? -10.296 8.771 8.372 1.00 85.25 195 LEU A N 1
ATOM 1496 C CA . LEU A 1 195 ? -9.710 7.543 8.910 1.00 85.25 195 LEU A CA 1
ATOM 1497 C C . LEU A 1 195 ? -10.798 6.553 9.320 1.00 85.25 195 LEU A C 1
ATOM 1499 O O . LEU A 1 195 ? -10.664 5.367 9.051 1.00 85.25 195 LEU A O 1
ATOM 1503 N N . ALA A 1 196 ? -11.868 7.015 9.969 1.00 85.00 196 ALA A N 1
ATOM 1504 C CA . ALA A 1 196 ? -12.961 6.135 10.369 1.00 85.00 196 ALA A CA 1
ATOM 1505 C C . ALA A 1 196 ? -13.615 5.461 9.150 1.00 85.00 196 ALA A C 1
ATOM 1507 O O . ALA A 1 196 ? -13.777 4.240 9.160 1.00 85.00 196 ALA A O 1
ATOM 1508 N N . TYR A 1 197 ? -13.896 6.234 8.095 1.00 87.75 197 TYR A N 1
ATOM 1509 C CA . TYR A 1 197 ? -14.450 5.743 6.831 1.00 87.75 197 TYR A CA 1
ATOM 1510 C C . TYR A 1 197 ? -13.516 4.750 6.123 1.00 87.75 197 TYR A C 1
ATOM 1512 O O . TYR A 1 197 ? -13.934 3.648 5.769 1.00 87.75 197 TYR A O 1
ATOM 1520 N N . LEU A 1 198 ? -12.240 5.107 5.945 1.00 88.38 198 LEU A N 1
ATOM 1521 C CA . LEU A 1 198 ? -11.272 4.266 5.235 1.00 88.38 198 LEU A CA 1
ATOM 1522 C C . LEU A 1 198 ? -10.873 3.024 6.039 1.00 88.38 198 LEU A C 1
ATOM 1524 O O . LEU A 1 198 ? -10.671 1.958 5.466 1.00 88.38 198 LEU A O 1
ATOM 1528 N N . ALA A 1 199 ? -10.771 3.126 7.365 1.00 87.31 199 ALA A N 1
ATOM 1529 C CA . ALA A 1 199 ? -10.446 1.985 8.216 1.00 87.31 199 ALA A CA 1
ATOM 1530 C C . ALA A 1 199 ? -11.582 0.954 8.233 1.00 87.31 199 ALA A C 1
ATOM 1532 O O . ALA A 1 199 ? -11.299 -0.244 8.194 1.00 87.31 199 ALA A O 1
ATOM 1533 N N . GLU A 1 200 ? -12.844 1.400 8.259 1.00 87.44 200 GLU A N 1
ATOM 1534 C CA . GLU A 1 200 ? -14.011 0.518 8.108 1.00 87.44 200 GLU A CA 1
ATOM 1535 C C . GLU A 1 200 ? -14.012 -0.166 6.732 1.00 87.44 200 GLU A C 1
ATOM 1537 O O . GLU A 1 200 ? -14.183 -1.381 6.657 1.00 87.44 200 GLU A O 1
ATOM 1542 N N . GLY A 1 201 ? -13.731 0.588 5.664 1.00 87.19 201 GLY A N 1
ATOM 1543 C CA . GLY A 1 201 ? -13.687 0.079 4.290 1.00 87.19 201 GLY A CA 1
ATOM 1544 C C . GLY A 1 201 ? -12.429 -0.700 3.899 1.00 87.19 201 GLY A C 1
ATOM 1545 O O . GLY A 1 201 ? -12.402 -1.302 2.828 1.00 87.19 201 GLY A O 1
ATOM 1546 N N . SER A 1 202 ? -11.393 -0.728 4.741 1.00 90.38 202 SER A N 1
ATOM 1547 C CA . SER A 1 202 ? -10.083 -1.291 4.382 1.00 90.38 202 SER A CA 1
ATOM 1548 C C . SER A 1 202 ? -10.135 -2.761 3.950 1.00 90.38 202 SER A C 1
ATOM 1550 O O . SER A 1 202 ? -9.468 -3.130 2.988 1.00 90.38 202 SER A O 1
ATOM 1552 N N . TYR A 1 203 ? -10.947 -3.590 4.613 1.00 89.69 203 TYR A N 1
ATOM 1553 C CA . TYR A 1 203 ? -11.106 -5.005 4.260 1.00 89.69 203 TYR A CA 1
ATOM 1554 C C . TYR A 1 203 ? -11.916 -5.218 2.965 1.00 89.69 203 TYR A C 1
ATOM 1556 O O . TYR A 1 203 ? -11.405 -5.901 2.077 1.00 89.69 203 TYR A O 1
ATOM 1564 N N . PRO A 1 204 ? -13.113 -4.617 2.783 1.00 90.88 204 PRO A N 1
ATOM 1565 C CA . PRO A 1 204 ? -13.823 -4.689 1.506 1.00 90.88 204 PRO A CA 1
ATOM 1566 C C . PRO A 1 204 ? -12.984 -4.212 0.315 1.00 90.88 204 PRO A C 1
ATOM 1568 O O . PRO A 1 204 ? -12.912 -4.903 -0.699 1.00 90.88 204 PRO A O 1
ATOM 1571 N N . VAL A 1 205 ? -12.306 -3.067 0.446 1.00 93.88 205 VAL A N 1
ATOM 1572 C CA . VAL A 1 205 ? -11.442 -2.522 -0.614 1.00 93.88 205 VAL A CA 1
ATOM 1573 C C . VAL A 1 205 ? -10.285 -3.479 -0.910 1.00 93.88 205 VAL A C 1
ATOM 1575 O O . VAL A 1 205 ? -10.021 -3.775 -2.074 1.00 93.88 205 VAL A O 1
ATOM 1578 N N . TYR A 1 206 ? -9.641 -4.031 0.125 1.00 92.50 206 TYR A N 1
ATOM 1579 C CA . TYR A 1 206 ? -8.599 -5.048 -0.033 1.00 92.50 206 TYR A CA 1
ATOM 1580 C C . TYR A 1 206 ? -9.100 -6.305 -0.754 1.00 92.50 206 TYR A C 1
ATOM 1582 O O . TYR A 1 206 ? -8.374 -6.868 -1.564 1.00 92.50 206 TYR A O 1
ATOM 1590 N N . LEU A 1 207 ? -10.327 -6.753 -0.514 1.00 91.31 207 LEU A N 1
ATOM 1591 C CA . LEU A 1 207 ? -10.837 -7.949 -1.181 1.00 91.31 207 LEU A CA 1
ATOM 1592 C C . LEU A 1 207 ? -11.217 -7.679 -2.647 1.00 91.31 207 LEU A C 1
ATOM 1594 O O . LEU A 1 207 ? -10.964 -8.507 -3.518 1.00 91.31 207 LEU A O 1
ATOM 1598 N N . LEU A 1 208 ? -11.807 -6.514 -2.921 1.00 93.38 208 LEU A N 1
ATOM 1599 C CA . LEU A 1 208 ? -12.375 -6.174 -4.227 1.00 93.38 208 LEU A CA 1
ATOM 1600 C C . LEU A 1 208 ? -11.350 -5.627 -5.230 1.00 93.38 208 LEU A C 1
ATOM 1602 O O . LEU A 1 208 ? -11.529 -5.817 -6.430 1.00 93.38 208 LEU A O 1
ATOM 1606 N N . HIS A 1 209 ? -10.277 -4.963 -4.785 1.00 94.88 209 HIS A N 1
ATOM 1607 C CA . HIS A 1 209 ? -9.375 -4.264 -5.713 1.00 94.88 209 HIS A CA 1
ATOM 1608 C C . HIS A 1 209 ? -8.789 -5.190 -6.790 1.00 94.88 209 HIS A C 1
ATOM 1610 O O . HIS A 1 209 ? -8.794 -4.836 -7.964 1.00 94.88 209 HIS A O 1
ATOM 1616 N N . GLN A 1 210 ? -8.326 -6.390 -6.421 1.00 93.31 210 GLN A N 1
ATOM 1617 C CA . GLN A 1 210 ? -7.643 -7.287 -7.353 1.00 93.31 210 GLN A CA 1
ATOM 1618 C C . GLN A 1 210 ? -8.591 -7.828 -8.429 1.00 93.31 210 GLN A C 1
ATOM 1620 O O . GLN A 1 210 ? -8.202 -7.935 -9.592 1.00 93.31 210 GLN A O 1
ATOM 1625 N N . THR A 1 211 ? -9.837 -8.149 -8.067 1.00 94.50 211 THR A N 1
ATOM 1626 C CA . THR A 1 211 ? -10.838 -8.623 -9.033 1.00 94.50 211 THR A CA 1
ATOM 1627 C C . THR A 1 211 ? -11.234 -7.505 -9.991 1.00 94.50 211 THR A C 1
ATOM 1629 O O . THR A 1 211 ? -11.261 -7.721 -11.202 1.00 94.50 211 THR A O 1
ATOM 1632 N N . VAL A 1 212 ? -11.443 -6.290 -9.475 1.00 96.19 212 VAL A N 1
ATOM 1633 C CA . VAL A 1 212 ? -11.730 -5.099 -10.285 1.00 96.19 212 VAL A CA 1
ATOM 1634 C C . VAL A 1 212 ? -10.571 -4.782 -11.230 1.00 96.19 212 VAL A C 1
ATOM 1636 O O . VAL A 1 212 ? -10.810 -4.548 -12.411 1.00 96.19 212 VAL A O 1
ATOM 1639 N N . ILE A 1 213 ? -9.323 -4.812 -10.750 1.00 93.75 213 ILE A N 1
ATOM 1640 C CA . ILE A 1 213 ? -8.129 -4.579 -11.575 1.00 93.75 213 ILE A CA 1
ATOM 1641 C C . ILE A 1 213 ? -8.046 -5.615 -12.696 1.00 93.75 213 ILE A C 1
ATOM 1643 O O . ILE A 1 213 ? -7.841 -5.233 -13.843 1.00 93.75 213 ILE A O 1
ATOM 1647 N N . ALA A 1 214 ? -8.232 -6.904 -12.398 1.00 92.88 214 ALA A N 1
ATOM 1648 C CA . ALA A 1 214 ? -8.158 -7.963 -13.403 1.00 92.88 214 ALA A CA 1
ATOM 1649 C C . ALA A 1 214 ? -9.220 -7.795 -14.504 1.00 92.88 214 ALA A C 1
ATOM 1651 O O . ALA A 1 214 ? -8.899 -7.879 -15.690 1.00 92.88 214 ALA A O 1
ATOM 1652 N N . VAL A 1 215 ? -10.467 -7.502 -14.121 1.00 93.94 215 VAL A N 1
ATOM 1653 C CA . VAL A 1 215 ? -11.563 -7.268 -15.073 1.00 93.94 215 VAL A CA 1
ATOM 1654 C C . VAL A 1 215 ? -11.333 -5.986 -15.874 1.00 93.94 215 VAL A C 1
ATOM 1656 O O . VAL A 1 215 ? -11.470 -5.996 -17.092 1.00 93.94 215 VAL A O 1
ATOM 1659 N N . ALA A 1 216 ? -10.942 -4.885 -15.230 1.00 93.56 216 ALA A N 1
ATOM 1660 C CA . ALA A 1 216 ? -10.671 -3.626 -15.920 1.00 93.56 216 ALA A CA 1
ATOM 1661 C C . ALA A 1 216 ? -9.484 -3.750 -16.891 1.00 93.56 216 ALA A C 1
ATOM 1663 O O . ALA A 1 216 ? -9.536 -3.222 -18.001 1.00 93.56 216 ALA A O 1
ATOM 1664 N N . ALA A 1 217 ? -8.440 -4.492 -16.511 1.00 91.75 217 ALA A N 1
ATOM 1665 C CA . ALA A 1 217 ? -7.267 -4.716 -17.348 1.00 91.75 217 ALA A CA 1
ATOM 1666 C C . ALA A 1 217 ? -7.629 -5.416 -18.661 1.00 91.75 217 ALA A C 1
ATOM 1668 O O . ALA A 1 217 ? -7.122 -5.014 -19.706 1.00 91.75 217 ALA A O 1
ATOM 1669 N N . TYR A 1 218 ? -8.545 -6.391 -18.623 1.00 90.12 218 TYR A N 1
ATOM 1670 C CA . TYR A 1 218 ? -9.033 -7.083 -19.819 1.00 90.12 218 TYR A CA 1
ATOM 1671 C C . TYR A 1 218 ? -9.555 -6.108 -20.888 1.00 90.12 218 TYR A C 1
ATOM 1673 O O . TYR A 1 218 ? -9.272 -6.283 -22.070 1.00 90.12 218 TYR A O 1
ATOM 1681 N N . TYR A 1 219 ? -10.258 -5.047 -20.481 1.00 90.75 219 TYR A N 1
ATOM 1682 C CA . TYR A 1 219 ? -10.834 -4.070 -21.410 1.00 90.75 219 TYR A CA 1
ATOM 1683 C C . TYR A 1 219 ? -9.885 -2.922 -21.785 1.00 90.75 219 TYR A C 1
ATOM 1685 O O . TYR A 1 219 ? -9.967 -2.411 -22.902 1.00 90.75 219 TYR A O 1
ATOM 1693 N N . VAL A 1 220 ? -9.003 -2.498 -20.871 1.00 90.88 220 VAL A N 1
ATOM 1694 C CA . VAL A 1 220 ? -8.136 -1.316 -21.059 1.00 90.88 220 VAL A CA 1
ATOM 1695 C C . VAL A 1 220 ? -6.861 -1.647 -21.835 1.00 90.88 220 VAL A C 1
ATOM 1697 O O . VAL A 1 220 ? -6.443 -0.876 -22.696 1.00 90.88 220 VAL A O 1
ATOM 1700 N N . VAL A 1 221 ? -6.238 -2.792 -21.554 1.00 86.69 221 VAL A N 1
ATOM 1701 C CA . VAL A 1 221 ? -4.897 -3.134 -22.062 1.00 86.69 221 VAL A CA 1
ATOM 1702 C C . VAL A 1 221 ? -4.885 -3.404 -23.577 1.00 86.69 221 VAL A C 1
ATOM 1704 O O . VAL A 1 221 ? -3.859 -3.220 -24.229 1.00 86.69 221 VAL A O 1
ATOM 1707 N N . GLY A 1 222 ? -6.023 -3.801 -24.155 1.00 82.62 222 GLY A N 1
ATOM 1708 C CA . GLY A 1 222 ? -6.168 -4.048 -25.595 1.00 82.62 222 GLY A CA 1
ATOM 1709 C C . GLY A 1 222 ? -6.456 -2.807 -26.450 1.00 82.62 222 GLY A C 1
ATOM 1710 O O . GLY A 1 222 ? -6.521 -2.927 -27.670 1.00 82.62 222 GLY A O 1
ATOM 1711 N N . GLN A 1 223 ? -6.654 -1.630 -25.847 1.00 87.06 223 GLN A N 1
ATOM 1712 C CA . GLN A 1 223 ? -7.028 -0.417 -26.583 1.00 87.06 223 GLN A CA 1
ATOM 1713 C C . GLN A 1 223 ? -5.828 0.210 -27.311 1.00 87.06 223 GLN A C 1
ATOM 1715 O O . GLN A 1 223 ? -4.717 0.173 -26.778 1.00 87.06 223 GLN A O 1
ATOM 1720 N N . PRO A 1 224 ? -6.022 0.861 -28.475 1.00 86.56 224 PRO A N 1
ATOM 1721 C CA . PRO A 1 224 ? -4.964 1.568 -29.199 1.00 86.56 224 PRO A CA 1
ATOM 1722 C C . PRO A 1 224 ? -4.610 2.896 -28.503 1.00 86.56 224 PRO A C 1
ATOM 1724 O O . PRO A 1 224 ? -4.910 3.983 -28.987 1.00 86.56 224 PRO A O 1
ATOM 1727 N N . ALA A 1 225 ? -3.993 2.810 -27.328 1.00 87.56 225 ALA A N 1
ATOM 1728 C CA . ALA A 1 225 ? -3.588 3.942 -26.503 1.00 87.56 225 ALA A CA 1
ATOM 1729 C C . ALA A 1 225 ? -2.136 3.773 -26.040 1.00 87.56 225 ALA A C 1
ATOM 1731 O O . ALA A 1 225 ? -1.637 2.657 -25.906 1.00 87.56 225 ALA A O 1
ATOM 1732 N N . ALA A 1 226 ? -1.452 4.886 -25.768 1.00 88.88 226 ALA A N 1
ATOM 1733 C CA . ALA A 1 226 ? -0.092 4.852 -25.238 1.00 88.88 226 ALA A CA 1
ATOM 1734 C C . ALA A 1 226 ? -0.052 4.172 -23.855 1.00 88.88 226 ALA A C 1
ATOM 1736 O O . ALA A 1 226 ? -0.948 4.376 -23.034 1.00 88.88 226 ALA A O 1
ATOM 1737 N N . GLY A 1 227 ? 1.015 3.420 -23.568 1.00 87.81 227 GLY A N 1
ATOM 1738 C CA . GLY A 1 227 ? 1.172 2.670 -22.312 1.00 87.81 227 GLY A CA 1
ATOM 1739 C C . GLY A 1 227 ? 0.915 3.485 -21.031 1.00 87.81 227 GLY A C 1
ATOM 1740 O O . GLY A 1 227 ? 0.152 3.024 -20.183 1.00 87.81 227 GLY A O 1
ATOM 1741 N N . PRO A 1 228 ? 1.450 4.716 -20.883 1.00 91.31 228 PRO A N 1
ATOM 1742 C CA . PRO A 1 228 ? 1.162 5.557 -19.718 1.00 91.31 228 PRO A CA 1
ATOM 1743 C C . PRO A 1 228 ? -0.317 5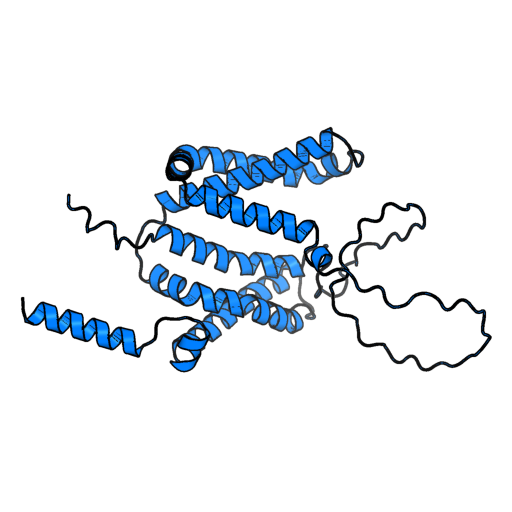.936 -19.581 1.00 91.31 228 PRO A C 1
ATOM 1745 O O . PRO A 1 228 ? -0.834 6.004 -18.467 1.00 91.31 228 PRO A O 1
ATOM 1748 N N . LEU A 1 229 ? -1.011 6.151 -20.704 1.00 92.31 229 LEU A N 1
ATOM 1749 C CA . LEU A 1 229 ? -2.437 6.462 -20.701 1.00 92.31 229 LEU A CA 1
ATOM 1750 C C . LEU A 1 229 ? -3.250 5.232 -20.286 1.00 92.31 229 LEU A C 1
ATOM 1752 O O . LEU A 1 229 ? -4.095 5.346 -19.407 1.00 92.31 229 LEU A O 1
ATOM 1756 N N . GLN A 1 230 ? -2.937 4.050 -20.827 1.00 91.69 230 GLN A N 1
ATOM 1757 C CA . GLN A 1 230 ? -3.552 2.790 -20.393 1.00 91.69 230 GLN A CA 1
ATOM 1758 C C . GLN A 1 230 ? -3.332 2.536 -18.892 1.00 91.69 230 GLN A C 1
ATOM 1760 O O . GLN A 1 230 ? -4.269 2.156 -18.190 1.00 91.69 230 GLN A O 1
ATOM 1765 N N . TRP A 1 231 ? -2.117 2.781 -18.384 1.00 93.56 231 TRP A N 1
ATOM 1766 C CA . TRP A 1 231 ? -1.787 2.650 -16.962 1.00 93.56 231 TRP A CA 1
ATOM 1767 C C . TRP A 1 231 ? -2.621 3.598 -16.097 1.00 93.56 231 TRP A C 1
ATOM 1769 O O . TRP A 1 231 ? -3.233 3.162 -15.120 1.00 93.56 231 TRP A O 1
ATOM 1779 N N . LEU A 1 232 ? -2.701 4.877 -16.478 1.00 95.50 232 LEU A N 1
ATOM 1780 C CA . LEU A 1 232 ? -3.461 5.880 -15.734 1.00 95.50 232 LEU A CA 1
ATOM 1781 C C . LEU A 1 232 ? -4.960 5.570 -15.761 1.00 95.50 232 LEU A C 1
ATOM 1783 O O . LEU A 1 232 ? -5.611 5.611 -14.719 1.00 95.50 232 LEU A O 1
ATOM 1787 N N . THR A 1 233 ? -5.502 5.203 -16.925 1.00 95.00 233 THR A N 1
ATOM 1788 C CA . THR A 1 233 ? -6.900 4.786 -17.068 1.00 95.00 233 THR A CA 1
ATOM 1789 C C . THR A 1 233 ? -7.198 3.582 -16.185 1.00 95.00 233 THR A C 1
ATOM 1791 O O . THR A 1 233 ? -8.184 3.602 -15.451 1.00 95.00 233 THR A O 1
ATOM 1794 N N . LEU A 1 234 ? -6.344 2.555 -16.193 1.00 95.44 234 LEU A N 1
ATOM 1795 C CA . LEU A 1 234 ? -6.537 1.366 -15.367 1.00 95.44 234 LEU A CA 1
ATOM 1796 C C . LEU A 1 234 ? -6.469 1.693 -13.867 1.00 95.44 234 LEU A C 1
ATOM 1798 O O . LEU A 1 234 ? -7.285 1.190 -13.091 1.00 95.44 234 LEU A O 1
ATOM 1802 N N . LEU A 1 235 ? -5.546 2.564 -13.450 1.00 96.56 235 LEU A N 1
ATOM 1803 C CA . LEU A 1 235 ? -5.445 3.025 -12.065 1.00 96.56 235 LEU A CA 1
ATOM 1804 C C . LEU A 1 235 ? -6.705 3.778 -11.625 1.00 96.56 235 LEU A C 1
ATOM 1806 O O . LEU A 1 235 ? -7.302 3.434 -10.607 1.00 96.56 235 LEU A O 1
ATOM 1810 N N . VAL A 1 236 ? -7.138 4.774 -12.397 1.00 97.19 236 VAL A N 1
ATOM 1811 C CA . VAL A 1 236 ? -8.311 5.593 -12.059 1.00 97.19 236 VAL A CA 1
ATOM 1812 C C . VAL A 1 236 ? -9.578 4.741 -12.042 1.00 97.19 236 VAL A C 1
ATOM 1814 O O . VAL A 1 236 ? -10.336 4.795 -11.074 1.00 97.19 236 VAL A O 1
ATOM 1817 N N . MET A 1 237 ? -9.783 3.908 -13.065 1.00 96.38 237 MET A N 1
ATOM 1818 C CA . MET A 1 237 ? -10.947 3.024 -13.154 1.00 96.38 237 MET A CA 1
ATOM 1819 C C . MET A 1 237 ? -10.989 2.023 -12.004 1.00 96.38 237 MET A C 1
ATOM 1821 O O . MET A 1 237 ? -12.039 1.841 -11.391 1.00 96.38 237 MET A O 1
ATOM 1825 N N . SER A 1 238 ? -9.860 1.392 -11.674 1.00 96.56 238 SER A N 1
ATOM 1826 C CA . SER A 1 238 ? -9.828 0.403 -10.596 1.00 96.56 238 SER A CA 1
ATOM 1827 C C . SER A 1 238 ? -10.131 1.020 -9.235 1.00 96.56 238 SER A C 1
ATOM 1829 O O . SER A 1 238 ? -10.941 0.463 -8.489 1.00 96.56 238 SER A O 1
ATOM 1831 N N . VAL A 1 239 ? -9.561 2.188 -8.926 1.00 96.62 239 VAL A N 1
ATOM 1832 C CA . VAL A 1 239 ? -9.875 2.929 -7.697 1.00 96.62 239 VAL A CA 1
ATOM 1833 C C . VAL A 1 239 ? -11.353 3.319 -7.681 1.00 96.62 239 VAL A C 1
ATOM 1835 O O . VAL A 1 239 ? -12.061 2.967 -6.737 1.00 96.62 239 VAL A O 1
ATOM 1838 N N . ALA A 1 240 ? -11.852 3.971 -8.733 1.00 97.44 240 ALA A N 1
ATOM 1839 C CA . ALA A 1 240 ? -13.231 4.454 -8.792 1.00 97.44 240 ALA A CA 1
ATOM 1840 C C . ALA A 1 240 ? -14.257 3.320 -8.637 1.00 97.44 240 ALA A C 1
ATOM 1842 O O . ALA A 1 240 ? -15.148 3.401 -7.791 1.00 97.44 240 ALA A O 1
ATOM 1843 N N . VAL A 1 241 ? -14.103 2.233 -9.399 1.00 97.31 241 VAL A N 1
ATOM 1844 C CA . VAL A 1 241 ? -15.023 1.087 -9.357 1.00 97.31 241 VAL A CA 1
ATOM 1845 C C . VAL A 1 241 ? -14.946 0.370 -8.011 1.00 97.31 241 VAL A C 1
ATOM 1847 O O . VAL A 1 241 ? -15.983 0.031 -7.446 1.00 97.31 241 VAL A O 1
ATOM 1850 N N . THR A 1 242 ? -13.752 0.186 -7.441 1.00 97.00 242 THR A N 1
ATOM 1851 C CA . THR A 1 242 ? -13.622 -0.474 -6.131 1.00 97.00 242 THR A CA 1
ATOM 1852 C C . THR A 1 242 ? -14.288 0.339 -5.023 1.00 97.00 242 THR A C 1
ATOM 1854 O O . THR A 1 242 ? -14.986 -0.231 -4.184 1.00 97.00 242 THR A O 1
ATOM 1857 N N . PHE A 1 243 ? -14.130 1.666 -5.023 1.00 95.81 243 PHE A N 1
ATOM 1858 C CA . PHE A 1 243 ? -14.794 2.534 -4.047 1.00 95.81 243 PHE A CA 1
ATOM 1859 C C . PHE A 1 243 ? -16.311 2.613 -4.260 1.00 95.81 243 PHE A C 1
ATOM 1861 O O . PHE A 1 243 ? -17.057 2.624 -3.281 1.00 95.81 243 PHE A O 1
ATOM 1868 N N . ALA A 1 244 ? -16.785 2.590 -5.508 1.00 95.81 244 ALA A N 1
ATOM 1869 C CA . ALA A 1 244 ? -18.212 2.506 -5.810 1.00 95.81 244 ALA A CA 1
ATOM 1870 C C . ALA A 1 244 ? -18.828 1.192 -5.296 1.00 95.81 244 ALA A C 1
ATOM 1872 O O . ALA A 1 244 ? -19.878 1.206 -4.650 1.00 95.81 244 ALA A O 1
ATOM 1873 N N . LEU A 1 245 ? -18.149 0.060 -5.514 1.00 94.31 245 LEU A N 1
ATOM 1874 C CA . LEU A 1 245 ? -18.562 -1.237 -4.977 1.00 94.31 245 LEU A CA 1
ATOM 1875 C C . LEU A 1 245 ? -18.522 -1.252 -3.450 1.00 94.31 245 LEU A C 1
ATOM 1877 O O . LEU A 1 245 ? -19.464 -1.726 -2.824 1.00 94.31 245 LEU A O 1
ATOM 1881 N N . TYR A 1 246 ? -17.477 -0.697 -2.836 1.00 93.94 246 TYR A N 1
ATOM 1882 C CA . TYR A 1 246 ? -17.407 -0.558 -1.383 1.00 93.94 246 TYR A CA 1
ATOM 1883 C C . TYR A 1 246 ? -18.612 0.215 -0.833 1.00 93.94 246 TYR A C 1
ATOM 1885 O O . TYR A 1 246 ? -19.246 -0.242 0.118 1.00 93.94 246 TYR A O 1
ATOM 1893 N N . GLU A 1 247 ? -18.981 1.338 -1.446 1.00 93.31 247 GLU A N 1
ATOM 1894 C CA . GLU A 1 247 ? -20.145 2.114 -1.024 1.00 93.31 247 GLU A CA 1
ATOM 1895 C C . GLU A 1 247 ? -21.457 1.322 -1.203 1.00 93.31 247 GLU A C 1
ATOM 1897 O O . GLU A 1 247 ? -22.330 1.371 -0.335 1.00 93.31 247 GLU A O 1
ATOM 1902 N N . ALA A 1 248 ? -21.579 0.503 -2.253 1.00 91.56 248 ALA A N 1
ATOM 1903 C CA . ALA A 1 248 ? -22.709 -0.415 -2.421 1.00 91.56 248 ALA A CA 1
ATOM 1904 C C . ALA A 1 248 ? -22.763 -1.499 -1.322 1.00 91.56 248 ALA A C 1
ATOM 1906 O O . ALA A 1 248 ? -23.822 -1.741 -0.731 1.00 91.56 248 ALA A O 1
ATOM 1907 N N . VAL A 1 249 ? -21.624 -2.109 -0.976 1.00 90.56 249 VAL A N 1
ATOM 1908 C CA . VAL A 1 249 ? -21.516 -3.077 0.131 1.00 90.56 249 VAL A CA 1
ATOM 1909 C C . VAL A 1 249 ? -21.865 -2.405 1.461 1.00 90.56 249 VAL A C 1
ATOM 1911 O O . VAL A 1 249 ? -22.578 -2.975 2.285 1.00 90.56 249 VAL A O 1
ATOM 1914 N N . ARG A 1 250 ? -21.415 -1.165 1.675 1.00 87.56 250 ARG A N 1
ATOM 1915 C CA . ARG A 1 250 ? -21.650 -0.399 2.905 1.00 87.56 250 ARG A CA 1
ATOM 1916 C C . ARG A 1 250 ? -23.130 -0.089 3.142 1.00 87.56 250 ARG A C 1
ATOM 1918 O O . ARG A 1 250 ? -23.525 0.042 4.303 1.00 87.56 250 ARG A O 1
ATOM 1925 N N . ARG A 1 251 ? -23.943 0.005 2.086 1.00 87.38 251 ARG A N 1
ATOM 1926 C CA . ARG A 1 251 ? -25.387 0.293 2.166 1.00 87.38 251 ARG A CA 1
ATOM 1927 C C . ARG A 1 251 ? -26.244 -0.918 2.526 1.00 87.38 251 ARG A C 1
ATOM 1929 O O . ARG A 1 251 ? -27.316 -0.734 3.091 1.00 87.38 251 ARG A O 1
ATOM 1936 N N . SER A 1 252 ? -25.793 -2.141 2.243 1.00 86.19 252 SER A N 1
ATOM 1937 C CA . SER A 1 252 ? -26.598 -3.352 2.460 1.00 86.19 252 SER A CA 1
ATOM 1938 C C . SER A 1 252 ? -26.201 -4.094 3.752 1.00 86.19 252 SER A C 1
ATOM 1940 O O . SER A 1 252 ? -25.043 -4.479 3.914 1.00 86.19 252 SER A O 1
ATOM 1942 N N . PRO A 1 253 ? -27.136 -4.357 4.690 1.00 81.44 253 PRO A N 1
ATOM 1943 C CA . PRO A 1 253 ? -26.824 -5.036 5.955 1.00 81.44 253 PRO A CA 1
ATOM 1944 C C . PRO A 1 253 ? -26.206 -6.431 5.775 1.00 81.44 253 PRO A C 1
ATOM 1946 O O . PRO A 1 253 ? -25.274 -6.788 6.495 1.00 81.44 253 PRO A O 1
ATOM 1949 N N . ALA A 1 254 ? -26.683 -7.191 4.783 1.00 83.88 254 ALA A N 1
ATOM 1950 C CA . ALA A 1 254 ? -26.172 -8.523 4.467 1.00 83.88 254 ALA A CA 1
ATOM 1951 C C . ALA A 1 254 ? -24.736 -8.482 3.921 1.00 83.88 254 ALA A C 1
ATOM 1953 O O . ALA A 1 254 ? -23.883 -9.248 4.369 1.00 83.88 254 ALA A O 1
ATOM 1954 N N . ALA A 1 255 ? -24.425 -7.552 3.012 1.00 82.44 255 ALA A N 1
ATOM 1955 C CA . ALA A 1 255 ? -23.067 -7.437 2.491 1.00 82.44 255 ALA A CA 1
ATOM 1956 C C . ALA A 1 255 ? -22.107 -6.886 3.556 1.00 82.44 255 ALA A C 1
ATOM 1958 O O . ALA A 1 255 ? -20.974 -7.345 3.652 1.00 82.44 255 ALA A O 1
ATOM 1959 N N . ARG A 1 256 ? -22.560 -5.993 4.449 1.00 83.56 256 ARG A N 1
ATOM 1960 C CA . ARG A 1 256 ? -21.755 -5.594 5.618 1.00 83.56 256 ARG A CA 1
ATOM 1961 C C . ARG A 1 256 ? -21.329 -6.797 6.458 1.00 83.56 256 ARG A C 1
ATOM 1963 O O . ARG A 1 256 ? -20.187 -6.819 6.901 1.00 83.56 256 ARG A O 1
ATOM 1970 N N . LEU A 1 257 ? -22.197 -7.796 6.636 1.00 84.00 257 LEU A N 1
ATOM 1971 C CA . LEU A 1 257 ? -21.843 -9.032 7.338 1.00 84.00 257 LEU A CA 1
ATOM 1972 C C . LEU A 1 257 ? -20.812 -9.860 6.556 1.00 84.00 257 LEU A C 1
ATOM 1974 O O . LEU A 1 257 ? -19.795 -10.242 7.131 1.00 84.00 257 LEU A O 1
ATOM 1978 N N . LEU A 1 258 ? -21.043 -10.091 5.258 1.00 85.81 258 LEU A N 1
ATOM 1979 C CA . LEU A 1 258 ? -20.133 -10.870 4.401 1.00 85.81 258 LEU A CA 1
ATOM 1980 C C . LEU A 1 258 ? -18.723 -10.273 4.342 1.00 85.81 258 LEU A C 1
ATOM 1982 O O . LEU A 1 258 ? -17.737 -11.003 4.342 1.00 85.81 258 LEU A O 1
ATOM 1986 N N . PHE A 1 259 ? -18.626 -8.945 4.337 1.00 82.94 259 PHE A N 1
ATOM 1987 C CA . PHE A 1 259 ? -17.358 -8.222 4.292 1.00 82.94 259 PHE A CA 1
ATOM 1988 C C . PHE A 1 259 ? -16.860 -7.788 5.684 1.00 82.94 259 PHE A C 1
ATOM 1990 O O . PHE A 1 259 ? -16.022 -6.894 5.789 1.00 82.94 259 PHE A O 1
ATOM 1997 N N . GLY A 1 260 ? -17.371 -8.384 6.768 1.00 77.88 260 GLY A N 1
ATOM 1998 C CA . GLY A 1 260 ? -16.848 -8.181 8.126 1.00 77.88 260 GLY A CA 1
ATOM 1999 C C . GLY A 1 260 ? -16.963 -6.751 8.677 1.00 77.88 260 GLY A C 1
ATOM 2000 O O . GLY A 1 260 ? -16.249 -6.389 9.614 1.00 77.88 260 GLY A O 1
ATOM 2001 N N . MET A 1 261 ? -17.843 -5.920 8.114 1.00 81.62 261 MET A N 1
ATOM 2002 C CA . MET A 1 261 ? -18.109 -4.560 8.582 1.00 81.62 261 MET A CA 1
ATOM 2003 C C . MET A 1 261 ? -19.050 -4.549 9.793 1.00 81.62 261 MET A C 1
ATOM 2005 O O . MET A 1 261 ? -19.842 -5.464 10.024 1.00 81.62 261 MET A O 1
ATOM 2009 N N . ARG A 1 262 ? -19.008 -3.467 10.585 1.00 73.44 262 ARG A N 1
ATOM 2010 C CA . ARG A 1 262 ? -19.933 -3.294 11.719 1.00 73.44 262 ARG A CA 1
ATOM 2011 C C . ARG A 1 262 ? -21.374 -3.232 11.207 1.00 73.44 262 ARG A C 1
ATOM 2013 O O . ARG A 1 262 ? -21.674 -2.453 10.308 1.00 73.44 262 ARG A O 1
ATOM 2020 N N . SER A 1 263 ? -22.282 -4.018 11.785 1.00 71.00 263 SER A N 1
ATOM 2021 C CA . SER A 1 263 ? -23.705 -3.982 11.414 1.00 71.00 263 SER A CA 1
ATOM 2022 C C . SER A 1 263 ? -24.341 -2.638 11.787 1.00 71.00 263 SER A C 1
ATOM 2024 O O . SER A 1 263 ? -24.102 -2.151 12.897 1.00 71.00 263 SER A O 1
ATOM 2026 N N . LEU A 1 264 ? -25.208 -2.105 10.922 1.00 66.94 264 LEU A N 1
ATOM 2027 C CA . LEU A 1 264 ? -25.939 -0.850 11.157 1.00 66.94 264 LEU A CA 1
ATOM 2028 C C . LEU A 1 264 ? -26.799 -0.907 12.435 1.00 66.94 264 LEU A C 1
ATOM 2030 O O . LEU A 1 264 ? -26.763 0.013 13.247 1.00 66.94 264 LEU A O 1
ATOM 2034 N N . GLU A 1 265 ? -27.467 -2.035 12.689 1.00 69.12 265 GLU A N 1
ATOM 2035 C CA . GLU A 1 265 ? -28.350 -2.222 13.854 1.00 69.12 265 GLU A CA 1
ATOM 2036 C C . GLU A 1 265 ? -27.621 -2.132 15.204 1.00 69.12 265 GLU A C 1
ATOM 2038 O O . GLU A 1 265 ? -28.125 -1.549 16.166 1.00 69.12 265 GLU A O 1
ATOM 2043 N N . LYS A 1 266 ? -26.402 -2.685 15.291 1.00 66.81 266 LYS A N 1
ATOM 2044 C CA . LYS A 1 266 ? -25.573 -2.595 16.507 1.00 66.81 266 LYS A CA 1
ATOM 2045 C C . LYS A 1 266 ? -25.075 -1.168 16.765 1.00 66.81 266 LYS A C 1
ATOM 2047 O O . LYS A 1 266 ? -24.818 -0.840 17.921 1.00 66.81 266 LYS A O 1
ATOM 2052 N N . GLY A 1 267 ? -24.938 -0.340 15.725 1.00 67.69 267 GLY A N 1
ATOM 2053 C CA . GLY A 1 267 ? -24.585 1.079 15.849 1.00 67.69 267 GLY A CA 1
ATOM 2054 C C . GLY A 1 267 ? -25.701 1.872 16.526 1.00 67.69 267 GLY A C 1
ATOM 2055 O O . GLY A 1 267 ? -25.485 2.428 17.602 1.00 67.69 267 GLY A O 1
ATOM 2056 N N . VAL A 1 268 ? -26.912 1.789 15.966 1.00 72.75 268 VAL A N 1
ATOM 2057 C CA . VAL A 1 268 ? -28.114 2.470 16.482 1.00 72.75 268 VAL A CA 1
ATOM 2058 C C . VAL A 1 268 ? -28.407 2.074 17.935 1.00 72.75 268 VAL A C 1
ATOM 2060 O O . VAL A 1 268 ? -28.624 2.930 18.789 1.00 72.75 268 VAL A O 1
ATOM 2063 N N . ARG A 1 269 ? -28.326 0.775 18.264 1.00 76.62 269 ARG A N 1
ATOM 2064 C CA . ARG A 1 269 ? -28.578 0.271 19.629 1.00 76.62 269 ARG A CA 1
ATOM 2065 C C . ARG A 1 269 ? -27.527 0.720 20.656 1.00 76.62 269 ARG A C 1
ATOM 2067 O O . ARG A 1 269 ? -27.795 0.742 21.857 1.00 76.62 269 ARG A O 1
ATOM 2074 N N . ARG A 1 270 ? -26.303 1.022 20.215 1.00 76.75 270 ARG A N 1
ATOM 2075 C CA . ARG A 1 270 ? -25.235 1.526 21.089 1.00 76.75 270 ARG A CA 1
ATOM 2076 C C . ARG A 1 270 ? -25.408 3.017 21.347 1.00 76.75 270 ARG A C 1
ATOM 2078 O O . ARG A 1 270 ? -25.268 3.426 22.494 1.00 76.75 270 ARG A O 1
ATOM 2085 N N . GLU A 1 271 ? -25.733 3.794 20.320 1.00 78.06 271 GLU A N 1
ATOM 2086 C CA . GLU A 1 271 ? -26.038 5.223 20.451 1.00 78.06 271 GLU A CA 1
ATOM 2087 C C . GLU A 1 271 ? -27.240 5.448 21.368 1.00 78.06 271 GLU A C 1
ATOM 2089 O O . GLU A 1 271 ? -27.147 6.247 22.297 1.00 78.06 271 GLU A O 1
ATOM 2094 N N . SER A 1 272 ? -28.302 4.650 21.218 1.00 78.44 272 SER A N 1
ATOM 2095 C CA . SER A 1 272 ? -29.467 4.723 22.104 1.00 78.44 272 SER A CA 1
ATOM 2096 C C . SER A 1 272 ? -29.124 4.395 23.563 1.00 78.44 272 SER A C 1
ATOM 2098 O O . SER A 1 272 ? -29.568 5.098 24.465 1.00 78.44 272 SER A O 1
ATOM 2100 N N . ARG A 1 273 ? -28.273 3.387 23.824 1.00 81.31 273 ARG A N 1
ATOM 2101 C CA . ARG A 1 273 ? -27.792 3.079 25.189 1.00 81.31 273 ARG A CA 1
ATOM 2102 C C . ARG A 1 273 ? -26.923 4.179 25.785 1.00 81.31 273 ARG A C 1
ATOM 2104 O O . ARG A 1 273 ? -26.967 4.382 26.994 1.00 81.31 273 ARG A O 1
ATOM 2111 N N . VAL A 1 274 ? -26.087 4.829 24.978 1.00 82.75 274 VAL A N 1
ATOM 2112 C CA . VAL A 1 274 ? -25.229 5.927 25.447 1.00 82.75 274 VAL A CA 1
ATOM 2113 C C . VAL A 1 274 ? -26.081 7.152 25.770 1.00 82.75 274 VAL A C 1
ATOM 2115 O O . VAL A 1 274 ? -25.936 7.697 26.859 1.00 82.75 274 VAL A O 1
ATOM 2118 N N . ALA A 1 275 ? -27.020 7.516 24.893 1.00 80.31 275 ALA A N 1
ATOM 2119 C CA . ALA A 1 275 ? -27.974 8.596 25.137 1.00 80.31 275 ALA A CA 1
ATOM 2120 C C . ALA A 1 275 ? -28.825 8.336 26.392 1.00 80.31 275 ALA A C 1
ATOM 2122 O O . ALA A 1 275 ? -28.982 9.217 27.229 1.00 80.31 275 ALA A O 1
ATOM 2123 N N . GLN A 1 276 ? -29.296 7.099 26.578 1.00 84.38 276 GLN A N 1
ATOM 2124 C CA . GLN A 1 276 ? -30.075 6.713 27.755 1.00 84.38 276 GLN A CA 1
ATOM 2125 C C . GLN A 1 276 ? -29.263 6.777 29.057 1.00 84.38 276 GLN A C 1
ATOM 2127 O O . GLN A 1 276 ? -29.809 7.131 30.093 1.00 84.38 276 GLN A O 1
ATOM 2132 N N . ARG A 1 277 ? -27.963 6.459 29.025 1.00 84.94 277 ARG A N 1
ATOM 2133 C CA . ARG A 1 277 ? -27.082 6.592 30.199 1.00 84.94 277 ARG A CA 1
ATOM 2134 C C . ARG A 1 277 ? -26.758 8.047 30.528 1.00 84.94 277 ARG A C 1
ATOM 2136 O O . ARG A 1 277 ? -26.698 8.373 31.703 1.00 84.94 277 ARG A O 1
ATOM 2143 N N . ALA A 1 278 ? -26.582 8.893 29.515 1.00 81.88 278 ALA A N 1
ATOM 2144 C CA . ALA A 1 278 ? -26.346 10.326 29.696 1.00 81.88 278 ALA A CA 1
ATOM 2145 C C . ALA A 1 278 ? -27.584 11.075 30.220 1.00 81.88 278 ALA A C 1
ATOM 2147 O O . ALA A 1 278 ? -27.443 12.102 30.862 1.00 81.88 278 ALA A O 1
ATOM 2148 N N . ALA A 1 279 ? -28.790 10.562 29.965 1.00 80.94 279 ALA A N 1
ATOM 2149 C CA . ALA A 1 279 ? -30.032 11.136 30.485 1.00 80.94 279 ALA A CA 1
ATOM 2150 C C . ALA A 1 279 ? -30.320 10.775 31.958 1.00 80.94 279 ALA A C 1
ATOM 2152 O O . ALA A 1 279 ? -31.229 11.342 32.554 1.00 80.94 279 ALA A O 1
ATOM 2153 N N . VAL A 1 280 ? -29.598 9.800 32.523 1.00 84.50 280 VAL A N 1
ATOM 2154 C CA . VAL A 1 280 ? -29.784 9.299 33.901 1.00 84.50 280 VAL A CA 1
ATOM 2155 C C . VAL A 1 280 ? -28.658 9.778 34.839 1.00 84.50 280 VAL A C 1
ATOM 2157 O O . VAL A 1 280 ? -28.733 9.552 36.044 1.00 84.50 280 VAL A O 1
ATOM 2160 N N . SER A 1 281 ? -27.629 10.442 34.299 1.00 65.88 281 SER A N 1
ATOM 2161 C CA . SER A 1 281 ? -26.544 11.105 35.041 1.00 65.88 281 SER A CA 1
ATOM 2162 C C . SER A 1 281 ? -26.791 12.599 35.168 1.00 65.88 281 SER A C 1
ATOM 2164 O O . SER A 1 281 ? -26.548 13.134 36.266 1.00 65.88 281 SER A O 1
#

Foldseek 3Di:
DDPPVVPDDDQQLVLVVLLVVLLVVLLVVLVVQDDLDDDPHHFPPRDNPPPPPDPDDPPDPPPPPPPDDDDDPPPDDDDDDDDDDDDDDDPDPPPPVCVCPPVNVVVVVVVVVVVVLVVDVVSLVVLLVCLVVLQVQLVVLCVVVVVCVVVLVPDDPPDPVNVVNVVSNVSSVVSNVSNSSNVSSVPRSDDDPVSVVSSLLSQQLSVQLVVLLVVLSVVLSHDPDDPVVSSVVSSVRSVVVSVVVSVVLVPDQVSCVVSVGDGPVVVVVVVVVVVVVVVVD

pLDDT: mean 73.04, std 22.29, range [24.52, 97.44]

Secondary structure (DSSP, 8-state):
--TTGGG----HHHHHHHHHHHHHHHHHHHHHHHSSS--S---TTPPPP--------S--------S-PPP------------------------GGGSS-HHHHHHHHHHHHHHHHHH-HHHHHHHHHHHHHHHHHHHHHHHHHHHTHHHHHTSPSS-HHHHHHHHHHHHHHHHHHHHHHHHHHHHS----HHHHHHHHHHHHHHHHHHHHHHHHHHHHTTSSS-HHHHHHHHHHHHHHHHHHHHHHHHH-HHHHHHTTPPPHHHHHHHHHHHHHHHT--

Radius of gyration: 25.92 Å; chains: 1; bounding box: 60×62×75 Å

Sequence (281 aa):
MNALDTSTMRLHYIDWRRVLAVLLLFPFHVTRIFNSEAFCVKPPGSRPPSTTSSPSSPSGTRECSSCWPAPPRTARSASAAPVGTSASGAPGSVPPSSWLCSSCRSRYRLFVLGFVAVRAPEFMQSAERYHRPALALGLALSAWWVLSRDLRDALPDPSLQLEGLNLLGTLATWLVVVGLLGWGRWYLNRQSATLAYLAEGSYPVYLLHQTVIAVAAYYVVGQPAAGPLQWLTLLVMSVAVTFALYEAVRRSPAARLLFGMRSLEKGVRRESRVAQRAAVS